Protein AF-A0A1H5D0Q8-F1 (afdb_monomer)

pLDDT: mean 88.97, std 10.56, range [41.28, 98.12]

Secondary structure (DSSP, 8-state):
-PPPEEE-S------SSS-SEES------GGG----SPPS-HHHHHHHHHHHHHHHHHHTSSEEESEEEETTEEEEEPHHHHHHHHHTTSBPPP-B-TTSSB-EEEB-GGGGTTTHHHHHHHHHHHHHHHHHHHHH-TTEEE----SS-SEEEEEETTPPTTEEEEEETTTTEEEEEEETHHHHHHHHH-----TTEEEEE-SSEEEEEEE-----TTS-SGGGHHHHHHHHHHHHHHHHHHHHHHHHHHHT--

Mean predicted aligned error: 12.42 Å

Organism: NCBI:txid1437360

Nearest PDB structures (foldseek):
  5mg3-assembly1_F  TM=4.545E-01  e=3.172E+00  Escherichia coli
  4pds-assembly1_A-2  TM=3.210E-01  e=1.741E+00  Saccharomyces cerevisiae
  1qj3-assembly1_B  TM=2.576E-01  e=9.916E+00  Escherichia coli BL21(DE3)
  5cd6-assembly1_A  TM=2.032E-01  e=8.283E+00  Parabacteroides distasonis ATCC 8503

Sequence (254 aa):
MPDWMAVPLDYEEYGRGSETFVASDATFDAGSIKKNTSPANPERQEHFLRQLRNIAWHLGTDEIPVFLSFNGKQLRMDKGCLGHAVAAGAIEAPKDGPRGHVVTVTLLQQLDHRSNEEDSSLRKFKADYRTYVLANYNRFDVTRQSGGDKACYFKATDFPTYMRLVHSFARSTVALVCEGRWKDVALAALVDLPDSVRIERHDKTVHLVTRTLPVDIASPVETQRDAIDAAMQAAVSLLPYAEQVRTASNQQSP

Structure (mmCIF, N/CA/C/O backbone):
data_AF-A0A1H5D0Q8-F1
#
_entry.id   AF-A0A1H5D0Q8-F1
#
loop_
_atom_site.group_PDB
_atom_site.id
_atom_site.type_symbol
_atom_site.label_atom_id
_atom_site.label_alt_id
_atom_site.label_comp_id
_atom_site.label_asym_id
_atom_site.label_entity_id
_atom_site.label_seq_id
_atom_site.pdbx_PDB_ins_code
_atom_site.Cartn_x
_atom_site.Cartn_y
_atom_site.Cartn_z
_atom_site.occupancy
_atom_site.B_iso_or_equiv
_atom_site.auth_seq_id
_atom_site.auth_comp_id
_atom_site.auth_asym_id
_atom_site.auth_atom_id
_atom_site.pdbx_PDB_model_num
ATOM 1 N N . MET A 1 1 ? 18.591 -25.872 -11.785 1.00 76.69 1 MET A N 1
ATOM 2 C CA . MET A 1 1 ? 17.475 -25.154 -11.137 1.00 76.69 1 MET A CA 1
ATOM 3 C C . MET A 1 1 ? 17.855 -23.688 -10.994 1.00 76.69 1 MET A C 1
ATOM 5 O O . MET A 1 1 ? 19.050 -23.429 -10.836 1.00 76.69 1 MET A O 1
ATOM 9 N N . PRO A 1 2 ? 16.895 -22.758 -11.125 1.00 87.00 2 PRO A N 1
ATOM 10 C CA . PRO A 1 2 ? 17.132 -21.347 -10.843 1.00 87.00 2 PRO A CA 1
ATOM 11 C C . PRO A 1 2 ? 17.346 -21.124 -9.341 1.00 87.00 2 PRO A C 1
ATOM 13 O O . PRO A 1 2 ? 16.801 -21.862 -8.517 1.00 87.00 2 PRO A O 1
ATOM 16 N N . ASP A 1 3 ? 18.134 -20.108 -9.002 1.00 89.88 3 ASP A N 1
ATOM 17 C CA . ASP A 1 3 ? 18.343 -19.693 -7.617 1.00 89.88 3 ASP A CA 1
ATOM 18 C C . ASP A 1 3 ? 17.242 -18.676 -7.252 1.00 89.88 3 ASP A C 1
ATOM 20 O O . ASP A 1 3 ? 17.118 -17.629 -7.886 1.00 89.88 3 ASP A O 1
ATOM 24 N N . TRP A 1 4 ? 16.398 -19.014 -6.273 1.00 93.00 4 TRP A N 1
ATOM 25 C CA . TRP A 1 4 ? 15.234 -18.211 -5.883 1.00 93.00 4 TRP A CA 1
ATOM 26 C C . TRP A 1 4 ? 15.602 -17.161 -4.834 1.00 93.00 4 TRP A C 1
ATOM 28 O O . TRP A 1 4 ? 16.076 -17.511 -3.752 1.00 93.00 4 TRP A O 1
ATOM 38 N N . MET A 1 5 ? 15.317 -15.887 -5.107 1.00 92.75 5 MET A N 1
ATOM 39 C CA . MET A 1 5 ? 15.518 -14.815 -4.130 1.00 92.75 5 MET A CA 1
ATOM 40 C C . MET A 1 5 ? 14.257 -14.591 -3.297 1.00 92.75 5 MET A C 1
ATOM 42 O O . MET A 1 5 ? 13.193 -14.292 -3.836 1.00 92.75 5 MET A O 1
ATOM 46 N N . ALA A 1 6 ? 14.371 -14.711 -1.976 1.00 90.19 6 ALA A N 1
ATOM 47 C CA . ALA A 1 6 ? 13.284 -14.356 -1.074 1.00 90.19 6 ALA A CA 1
ATOM 48 C 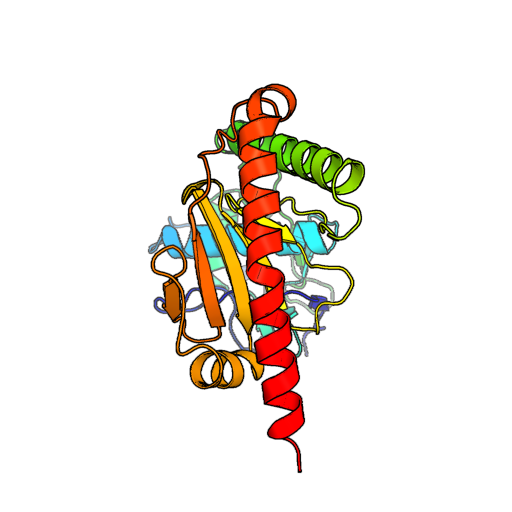C . ALA A 1 6 ? 13.044 -12.844 -1.095 1.00 90.19 6 ALA A C 1
ATOM 50 O O . ALA A 1 6 ? 13.971 -12.059 -0.900 1.00 90.19 6 ALA A O 1
ATOM 51 N N . VAL A 1 7 ? 11.787 -12.455 -1.290 1.00 82.31 7 VAL A N 1
ATOM 52 C CA . VAL A 1 7 ? 11.333 -11.073 -1.163 1.00 82.31 7 VAL A CA 1
ATOM 53 C C . VAL A 1 7 ? 10.211 -11.070 -0.130 1.00 82.31 7 VAL A C 1
ATOM 55 O O . VAL A 1 7 ? 9.185 -11.713 -0.367 1.00 82.31 7 VAL A O 1
ATOM 58 N N . PRO A 1 8 ? 10.364 -10.388 1.019 1.00 76.94 8 PRO A N 1
ATOM 59 C CA . PRO A 1 8 ? 9.333 -10.325 2.051 1.00 76.94 8 PRO A CA 1
ATOM 60 C C . PRO A 1 8 ? 8.263 -9.286 1.672 1.00 76.94 8 PRO A C 1
ATOM 62 O O . PRO A 1 8 ? 7.973 -8.343 2.407 1.00 76.94 8 PRO A O 1
ATOM 65 N N . LEU A 1 9 ? 7.695 -9.467 0.481 1.00 75.31 9 LEU A N 1
ATOM 66 C CA . LEU A 1 9 ? 6.537 -8.762 -0.044 1.00 75.31 9 LEU A CA 1
ATOM 67 C C . LEU A 1 9 ? 5.453 -9.794 -0.355 1.00 75.31 9 LEU A C 1
ATOM 69 O O . LEU A 1 9 ? 5.747 -10.901 -0.815 1.00 75.31 9 LEU A O 1
ATOM 73 N N . ASP A 1 10 ? 4.196 -9.411 -0.154 1.00 79.19 10 ASP A N 1
ATOM 74 C CA . ASP A 1 10 ? 3.086 -10.135 -0.759 1.00 79.19 10 ASP A CA 1
ATOM 75 C C . ASP A 1 10 ? 3.066 -9.833 -2.258 1.00 79.19 10 ASP A C 1
ATOM 77 O O . ASP A 1 10 ? 3.118 -8.673 -2.668 1.00 79.19 10 ASP A O 1
ATOM 81 N N . TYR A 1 11 ? 2.994 -10.877 -3.085 1.00 81.06 11 TYR A N 1
ATOM 82 C CA . TYR A 1 11 ? 2.766 -10.680 -4.511 1.00 81.06 11 TYR A CA 1
ATOM 83 C C . TYR A 1 11 ? 1.317 -10.246 -4.739 1.00 81.06 11 TYR A C 1
ATOM 85 O O . TYR A 1 11 ? 0.378 -10.990 -4.441 1.00 81.06 11 TYR A O 1
ATOM 93 N N . GLU A 1 12 ? 1.143 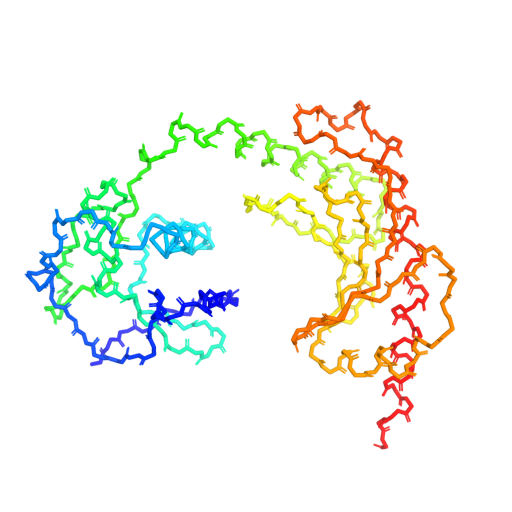-9.049 -5.291 1.00 81.19 12 GLU A N 1
ATOM 94 C CA . GLU A 1 12 ? -0.147 -8.596 -5.797 1.00 81.19 12 GLU A CA 1
ATOM 95 C C . GLU A 1 12 ? -0.378 -9.198 -7.183 1.00 81.19 12 GLU A C 1
ATOM 97 O O . GLU A 1 12 ? 0.238 -8.778 -8.161 1.00 81.19 12 GLU A O 1
ATOM 102 N N . GLU A 1 13 ? -1.272 -10.180 -7.265 1.00 85.12 13 GLU A N 1
ATOM 103 C CA . GLU A 1 13 ? -1.681 -10.778 -8.538 1.00 85.12 13 GLU A CA 1
ATOM 104 C C . GLU A 1 13 ? -2.374 -9.733 -9.430 1.00 85.12 13 GLU A C 1
ATOM 106 O O . GLU A 1 13 ? -3.106 -8.859 -8.954 1.00 85.12 13 GLU A O 1
ATOM 111 N N . TYR A 1 14 ? -2.166 -9.828 -10.743 1.00 85.75 14 TYR A N 1
ATOM 112 C CA . TYR A 1 14 ? -2.856 -8.990 -11.721 1.00 85.75 14 TYR A CA 1
ATOM 113 C C . TYR A 1 14 ? -4.356 -9.315 -11.766 1.00 85.75 14 TYR A C 1
ATOM 115 O O . TYR A 1 14 ? -5.185 -8.415 -11.914 1.00 85.75 14 TYR A O 1
ATOM 123 N N . GLY A 1 15 ? -4.722 -10.596 -11.647 1.00 79.12 15 GLY A N 1
ATOM 124 C CA . GLY A 1 15 ? -6.102 -11.051 -11.451 1.00 79.12 15 GLY A CA 1
ATOM 125 C C . GLY A 1 15 ? -7.024 -10.915 -12.670 1.00 79.12 15 GLY A C 1
ATOM 126 O O . GLY A 1 15 ? -8.208 -11.234 -12.582 1.00 79.12 15 GLY A O 1
ATOM 127 N N . ARG A 1 16 ? -6.517 -10.447 -13.821 1.00 76.69 16 ARG A N 1
ATOM 128 C CA . ARG A 1 16 ? -7.284 -10.252 -15.067 1.00 76.69 16 ARG A CA 1
ATOM 129 C C . ARG A 1 16 ? -6.603 -10.923 -16.263 1.00 76.69 16 ARG A C 1
ATOM 131 O O . ARG A 1 16 ? -6.125 -10.266 -17.182 1.00 76.69 16 ARG A O 1
ATOM 138 N N . GLY A 1 17 ? -6.564 -12.254 -16.266 1.00 80.62 17 GLY A N 1
ATOM 139 C CA . GLY A 1 17 ? -5.969 -13.053 -17.343 1.00 80.62 17 GLY A CA 1
ATOM 140 C C . GLY A 1 17 ? -4.599 -13.614 -16.967 1.00 80.62 17 GLY A C 1
ATOM 141 O O . GLY A 1 17 ? -4.421 -14.111 -15.863 1.00 80.62 17 GLY A O 1
ATOM 142 N N . SER A 1 18 ? -3.633 -13.591 -17.892 1.00 84.50 18 SER A N 1
ATOM 143 C CA . SER A 1 18 ? -2.291 -14.128 -17.627 1.00 84.50 18 SER A CA 1
ATOM 144 C C . SER A 1 18 ? -1.521 -13.250 -16.637 1.00 84.50 18 SER A C 1
ATOM 146 O O . SER A 1 18 ? -1.363 -12.052 -16.881 1.00 84.50 18 SER A O 1
ATOM 148 N N . GLU A 1 19 ? -0.971 -13.853 -15.589 1.00 91.19 19 GLU A N 1
ATOM 149 C CA . GLU A 1 19 ? -0.186 -13.160 -14.562 1.00 91.19 19 GLU A CA 1
ATOM 150 C C . GLU A 1 19 ? 1.137 -12.588 -15.084 1.00 91.19 19 GLU A C 1
ATOM 152 O O . GLU A 1 19 ? 1.662 -13.018 -16.115 1.00 91.19 19 GLU A O 1
ATOM 157 N N . THR A 1 20 ? 1.666 -11.581 -14.387 1.00 92.06 20 THR A N 1
ATOM 158 C CA . THR A 1 20 ? 2.938 -10.915 -14.731 1.00 92.06 20 THR A CA 1
ATOM 159 C C . THR A 1 20 ? 4.148 -11.609 -14.106 1.00 92.06 20 THR A C 1
ATOM 161 O O . THR A 1 20 ? 5.252 -11.535 -14.650 1.00 92.06 20 THR A O 1
ATOM 164 N N . PHE A 1 21 ? 3.917 -12.354 -13.023 1.00 93.44 21 PHE A N 1
ATOM 165 C CA . PHE A 1 21 ? 4.836 -13.324 -12.445 1.00 93.44 21 PHE A CA 1
ATOM 166 C C . PHE A 1 21 ? 4.138 -14.684 -12.390 1.00 93.44 21 PHE A C 1
ATOM 168 O O . PHE A 1 21 ? 3.021 -14.815 -11.898 1.00 93.44 21 PHE A O 1
ATOM 175 N N . VAL A 1 22 ? 4.786 -15.709 -12.931 1.00 94.75 22 VAL A N 1
ATOM 176 C CA . VAL A 1 22 ? 4.189 -17.024 -13.169 1.00 94.75 22 VAL A CA 1
ATOM 177 C C . VAL A 1 22 ? 4.843 -18.084 -12.289 1.00 94.75 22 VAL A C 1
ATOM 179 O O . VAL A 1 22 ? 6.063 -18.094 -12.114 1.00 94.75 22 VAL A O 1
ATOM 182 N N . ALA A 1 23 ? 4.038 -18.998 -11.748 1.00 93.25 23 ALA A N 1
ATOM 183 C CA . ALA A 1 23 ? 4.526 -20.148 -10.990 1.00 93.25 23 ALA A CA 1
ATOM 184 C C . ALA A 1 23 ? 5.179 -21.156 -11.949 1.00 93.25 23 ALA A C 1
ATOM 186 O O . ALA A 1 23 ? 4.499 -21.951 -12.593 1.00 93.25 23 ALA A O 1
ATOM 187 N N . SER A 1 24 ? 6.497 -21.053 -12.115 1.00 92.75 24 SER A N 1
ATOM 188 C CA . SER A 1 24 ? 7.273 -21.833 -13.080 1.00 92.75 24 SER A CA 1
ATOM 189 C C . SER A 1 24 ? 8.742 -21.854 -12.674 1.00 92.75 24 SER A C 1
ATOM 191 O O . SER A 1 24 ? 9.331 -20.800 -12.446 1.00 92.75 24 SER A O 1
ATOM 193 N N . ASP A 1 25 ? 9.356 -23.033 -12.697 1.00 92.62 25 ASP A N 1
ATOM 194 C CA . ASP A 1 25 ? 10.798 -23.250 -12.503 1.00 92.62 25 ASP A CA 1
ATOM 195 C C . ASP A 1 25 ? 11.599 -23.237 -13.818 1.00 92.62 25 ASP A C 1
ATOM 197 O O . ASP A 1 25 ? 12.829 -23.159 -13.801 1.00 92.62 25 ASP A O 1
ATOM 201 N N . ALA A 1 26 ? 10.903 -23.287 -14.959 1.00 94.25 26 ALA A N 1
ATOM 202 C CA . ALA A 1 26 ? 11.510 -23.202 -16.280 1.00 94.25 26 ALA A CA 1
ATOM 203 C C . ALA A 1 26 ? 12.348 -21.924 -16.450 1.00 94.25 26 ALA A C 1
ATOM 205 O O . ALA A 1 26 ? 11.868 -20.804 -16.238 1.00 94.25 26 ALA A O 1
ATOM 206 N N . THR A 1 27 ? 13.591 -22.103 -16.891 1.00 95.12 27 THR A N 1
ATOM 207 C CA . THR A 1 27 ? 14.512 -21.017 -17.229 1.00 95.12 27 THR A CA 1
ATOM 208 C C . THR A 1 27 ? 14.338 -20.570 -18.680 1.00 95.12 27 THR A C 1
ATOM 210 O O . THR A 1 27 ? 13.690 -21.237 -19.489 1.00 95.12 27 THR A O 1
ATOM 213 N N . PHE A 1 28 ? 14.897 -19.411 -19.020 1.00 95.12 28 PHE A N 1
ATOM 214 C CA . PHE A 1 28 ? 14.937 -18.910 -20.391 1.00 95.12 28 PHE A CA 1
ATOM 215 C C . PHE A 1 28 ? 16.222 -18.115 -20.623 1.00 95.12 28 PHE A C 1
ATOM 217 O O . PHE A 1 28 ? 16.684 -17.402 -19.730 1.00 95.12 28 PHE A O 1
ATOM 224 N N . ASP A 1 29 ? 16.788 -18.243 -21.819 1.00 95.38 29 ASP A N 1
ATOM 225 C CA . ASP A 1 29 ? 17.922 -17.436 -22.264 1.00 95.38 29 ASP A CA 1
ATOM 226 C C . ASP A 1 29 ? 17.466 -16.060 -22.776 1.00 95.38 29 ASP A C 1
ATOM 228 O O . ASP A 1 29 ? 16.298 -15.862 -23.150 1.00 95.38 29 ASP A O 1
ATOM 232 N N . ALA A 1 30 ? 18.397 -15.111 -22.799 1.00 93.62 30 ALA A N 1
ATOM 233 C CA . ALA A 1 30 ? 18.189 -13.742 -23.249 1.00 93.62 30 ALA A CA 1
ATOM 234 C C . ALA A 1 30 ? 17.733 -13.676 -24.716 1.00 93.62 30 ALA A C 1
ATOM 236 O O . ALA A 1 30 ? 16.793 -12.948 -25.043 1.00 93.62 30 ALA A O 1
ATOM 237 N N . GLY A 1 31 ? 18.332 -14.487 -25.597 1.00 91.94 31 GLY A N 1
ATOM 238 C CA . GLY A 1 31 ? 17.998 -14.540 -27.028 1.00 91.94 31 GLY A CA 1
ATOM 239 C C . GLY A 1 31 ? 16.571 -15.022 -27.311 1.00 91.94 31 GLY A C 1
ATOM 240 O O . GLY A 1 31 ? 15.988 -14.758 -28.369 1.00 91.94 31 GLY A O 1
ATOM 241 N N . SER A 1 32 ? 15.962 -15.704 -26.346 1.00 92.44 32 SER A N 1
ATOM 242 C CA . SER A 1 32 ? 14.595 -16.177 -26.433 1.00 92.44 32 SER A CA 1
ATOM 243 C C . SER A 1 32 ? 13.571 -15.046 -26.233 1.00 92.44 32 SER A C 1
ATOM 245 O O . SER A 1 32 ? 12.415 -15.207 -26.646 1.00 92.44 32 SER A O 1
ATOM 247 N N . ILE A 1 33 ? 13.952 -13.908 -25.638 1.00 90.12 33 ILE A N 1
ATOM 248 C CA . ILE A 1 33 ? 13.094 -12.737 -25.392 1.00 90.12 33 ILE A CA 1
ATOM 249 C C . ILE A 1 33 ? 12.929 -11.942 -26.699 1.00 90.12 33 ILE A C 1
ATOM 251 O O . ILE A 1 33 ? 13.640 -10.988 -26.972 1.00 90.12 33 ILE A O 1
ATOM 255 N N . LYS A 1 34 ? 11.980 -12.363 -27.543 1.00 78.31 34 LYS A N 1
ATOM 256 C CA . LYS A 1 34 ? 11.818 -11.845 -28.919 1.00 78.31 34 LYS A CA 1
ATOM 257 C C . LYS A 1 34 ? 10.741 -10.766 -29.096 1.00 78.31 34 LYS A C 1
ATOM 259 O O . LYS A 1 34 ? 10.392 -10.435 -30.228 1.00 78.31 34 LYS A O 1
ATOM 264 N N . LYS A 1 35 ? 10.126 -10.274 -28.016 1.00 74.38 35 LYS A N 1
ATOM 265 C CA . LYS A 1 35 ? 9.016 -9.317 -28.146 1.00 74.38 35 LYS A CA 1
ATOM 266 C C . LYS A 1 35 ? 9.541 -7.895 -28.311 1.00 74.38 35 LYS A C 1
ATOM 268 O O . LYS A 1 35 ? 9.952 -7.284 -27.336 1.00 74.38 35 LYS A O 1
ATOM 273 N N . ASN A 1 36 ? 9.410 -7.372 -29.529 1.00 66.31 36 ASN A N 1
ATOM 274 C CA . ASN A 1 36 ? 9.790 -6.000 -29.893 1.00 66.31 36 ASN A CA 1
ATOM 275 C C . ASN A 1 36 ? 8.567 -5.132 -30.248 1.00 66.31 36 ASN A C 1
ATOM 277 O O . ASN A 1 36 ? 8.703 -4.065 -30.836 1.00 66.31 36 ASN A O 1
ATOM 281 N N . THR A 1 37 ? 7.357 -5.615 -29.958 1.00 71.19 37 THR A N 1
ATOM 282 C CA . THR A 1 37 ? 6.099 -4.929 -30.273 1.00 71.19 37 THR A CA 1
ATOM 283 C 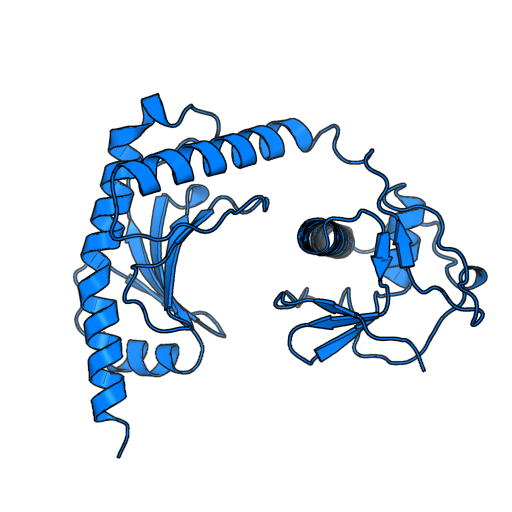C . THR A 1 37 ? 5.526 -4.255 -29.033 1.00 71.19 37 THR A C 1
ATOM 285 O O . THR A 1 37 ? 5.795 -4.677 -27.903 1.00 71.19 37 THR A O 1
ATOM 288 N N . SER A 1 38 ? 4.668 -3.254 -29.236 1.00 70.00 38 SER A N 1
ATOM 289 C CA . SER A 1 38 ? 3.873 -2.664 -28.157 1.00 70.00 38 SER A CA 1
ATOM 290 C C . SER A 1 38 ? 3.093 -3.745 -27.387 1.00 70.00 38 SER A C 1
ATOM 292 O O . SER A 1 38 ? 2.690 -4.757 -27.980 1.00 70.00 38 SER A O 1
ATOM 294 N N . PRO A 1 39 ? 2.898 -3.578 -26.067 1.00 78.56 39 PRO A N 1
ATOM 295 C CA . PRO A 1 39 ? 2.142 -4.528 -25.264 1.00 78.56 39 PRO A CA 1
ATOM 296 C C . PRO A 1 39 ? 0.695 -4.605 -25.750 1.00 78.56 39 PRO A C 1
ATOM 298 O O . PRO A 1 39 ? 0.010 -3.592 -25.846 1.00 78.56 39 PRO A O 1
ATOM 301 N N . ALA A 1 40 ? 0.216 -5.822 -26.015 1.00 76.44 40 ALA A N 1
ATOM 302 C CA . ALA A 1 40 ? -1.181 -6.057 -26.393 1.00 76.44 40 ALA A CA 1
ATOM 303 C C . ALA A 1 40 ? -2.166 -5.685 -25.267 1.00 76.44 40 ALA A C 1
ATOM 305 O O . ALA A 1 40 ? -3.328 -5.400 -25.530 1.00 76.44 40 ALA A O 1
ATOM 306 N N . ASN A 1 41 ? -1.692 -5.680 -24.017 1.00 84.88 41 ASN A N 1
ATOM 307 C CA . ASN A 1 41 ? -2.433 -5.231 -22.844 1.00 84.88 41 ASN A CA 1
ATOM 308 C C . ASN A 1 41 ? -1.565 -4.223 -22.057 1.00 84.88 41 ASN A C 1
ATOM 310 O O . ASN A 1 41 ? -0.674 -4.648 -21.311 1.00 84.88 41 ASN A O 1
ATOM 314 N N . PRO A 1 42 ? -1.786 -2.906 -22.243 1.00 84.44 42 PRO A N 1
ATOM 315 C CA . PRO A 1 42 ? -1.040 -1.856 -21.552 1.00 84.44 42 PRO A CA 1
ATOM 316 C C . PRO A 1 42 ? -1.176 -1.906 -20.026 1.00 84.44 42 PRO A C 1
ATOM 318 O O . PRO A 1 42 ? -0.169 -1.773 -19.339 1.00 84.44 42 PRO A O 1
ATOM 321 N N . GLU A 1 43 ? -2.370 -2.187 -19.493 1.00 84.75 43 GLU A N 1
ATOM 322 C CA . GLU A 1 43 ? -2.608 -2.258 -18.039 1.00 84.75 43 GLU A CA 1
ATOM 323 C C . GLU A 1 43 ? -1.787 -3.372 -17.383 1.00 84.75 43 GLU A C 1
ATOM 325 O O . GLU A 1 43 ? -1.188 -3.189 -16.323 1.00 84.75 43 GLU A O 1
ATOM 330 N N . ARG A 1 44 ? -1.715 -4.541 -18.034 1.00 89.44 44 ARG A N 1
ATOM 331 C CA . ARG A 1 44 ? -0.885 -5.658 -17.567 1.00 89.44 44 ARG A CA 1
ATOM 332 C C . ARG A 1 44 ? 0.592 -5.276 -17.545 1.00 89.44 44 ARG A C 1
ATOM 334 O O . ARG A 1 44 ? 1.312 -5.642 -16.617 1.00 89.44 44 ARG A O 1
ATOM 341 N N . GLN A 1 45 ? 1.051 -4.558 -18.568 1.00 91.25 45 GLN A N 1
ATOM 342 C CA . GLN A 1 45 ? 2.438 -4.114 -18.641 1.00 91.25 45 GLN A CA 1
ATOM 343 C C . GLN A 1 45 ? 2.754 -3.069 -17.569 1.00 91.25 45 GLN A C 1
ATOM 345 O O . GLN A 1 45 ? 3.796 -3.153 -16.925 1.00 91.25 45 GLN A O 1
ATOM 350 N N . GLU A 1 46 ? 1.852 -2.122 -17.336 1.00 87.00 46 GLU A N 1
ATOM 351 C CA . GLU A 1 46 ? 1.986 -1.128 -16.274 1.00 87.00 46 GLU A CA 1
ATOM 352 C C . GLU A 1 46 ? 2.035 -1.785 -14.891 1.00 87.00 46 GLU A C 1
ATOM 354 O O . GLU A 1 46 ? 2.915 -1.476 -14.086 1.00 87.00 46 GLU A O 1
ATOM 359 N N . HIS A 1 47 ? 1.154 -2.757 -14.636 1.00 86.44 47 HIS A N 1
ATOM 360 C CA . HIS A 1 47 ? 1.180 -3.541 -13.406 1.00 86.44 47 HIS A CA 1
ATOM 361 C C . HIS A 1 47 ? 2.522 -4.273 -13.229 1.00 86.44 47 HIS A C 1
ATOM 363 O O . HIS A 1 47 ? 3.105 -4.216 -12.148 1.00 86.44 47 HIS A O 1
ATOM 369 N N . PHE A 1 48 ? 3.061 -4.900 -14.283 1.00 93.69 48 PHE A N 1
ATOM 370 C CA . PHE A 1 48 ? 4.386 -5.530 -14.234 1.00 93.69 48 PHE A CA 1
ATOM 371 C C . PHE A 1 48 ? 5.494 -4.536 -13.862 1.00 93.69 48 PHE A C 1
ATOM 373 O O . PHE A 1 48 ? 6.279 -4.804 -12.953 1.00 93.69 48 PHE A O 1
ATOM 380 N N . LEU A 1 49 ? 5.541 -3.371 -14.515 1.00 92.00 49 LEU A N 1
ATOM 381 C CA . LEU A 1 49 ? 6.547 -2.343 -14.227 1.00 92.00 49 LEU A CA 1
ATOM 382 C C . LEU A 1 49 ? 6.423 -1.801 -12.797 1.00 92.00 49 LEU A C 1
ATOM 384 O O . LEU A 1 49 ? 7.436 -1.575 -12.137 1.00 92.00 49 LEU A O 1
ATOM 388 N N . ARG A 1 50 ? 5.197 -1.640 -12.286 1.00 89.00 50 ARG A N 1
ATOM 389 C CA . ARG A 1 50 ? 4.958 -1.268 -10.886 1.00 89.00 50 ARG A CA 1
ATOM 390 C C . ARG A 1 50 ? 5.521 -2.312 -9.921 1.00 89.00 50 ARG A C 1
ATOM 392 O O . ARG A 1 50 ? 6.206 -1.940 -8.973 1.00 89.00 50 ARG A O 1
ATOM 399 N N . GLN A 1 51 ? 5.291 -3.599 -10.184 1.00 91.25 51 GLN A N 1
ATOM 400 C CA . GLN A 1 51 ? 5.854 -4.677 -9.367 1.00 91.25 51 GLN A CA 1
ATOM 401 C C . GLN A 1 51 ? 7.388 -4.665 -9.393 1.00 91.25 51 GLN A C 1
ATOM 403 O O . GLN A 1 51 ? 8.000 -4.730 -8.330 1.00 91.25 51 GLN A O 1
ATOM 408 N N . LEU A 1 52 ? 8.021 -4.492 -10.563 1.00 92.94 52 LEU A N 1
ATOM 409 C CA . LEU A 1 52 ? 9.484 -4.369 -10.652 1.00 92.94 52 LEU A CA 1
ATOM 410 C C . LEU A 1 52 ? 10.020 -3.229 -9.781 1.00 92.94 52 LEU A C 1
ATOM 412 O O . LEU A 1 52 ? 10.943 -3.439 -9.000 1.00 92.94 52 LEU A O 1
ATOM 416 N N . ARG A 1 53 ? 9.411 -2.041 -9.855 1.00 88.38 53 ARG A N 1
ATOM 417 C CA . ARG A 1 53 ? 9.811 -0.889 -9.029 1.00 88.38 53 ARG A CA 1
ATOM 418 C C . ARG A 1 53 ? 9.652 -1.163 -7.535 1.00 88.38 53 ARG A C 1
ATOM 420 O O . ARG A 1 53 ? 10.530 -0.804 -6.756 1.00 88.38 53 ARG A O 1
ATOM 427 N N . ASN A 1 54 ? 8.561 -1.816 -7.134 1.00 82.50 54 ASN A N 1
ATOM 428 C CA . ASN A 1 54 ? 8.333 -2.189 -5.738 1.00 82.50 54 ASN A CA 1
ATOM 429 C C . ASN A 1 54 ? 9.412 -3.155 -5.230 1.00 82.50 54 ASN A C 1
ATOM 431 O O . ASN A 1 54 ? 9.923 -2.977 -4.123 1.00 82.50 54 ASN A O 1
ATOM 435 N N . ILE A 1 55 ? 9.787 -4.145 -6.045 1.00 87.12 55 ILE A N 1
ATOM 436 C CA . ILE A 1 55 ? 10.836 -5.113 -5.707 1.00 87.12 55 ILE A CA 1
ATOM 437 C C . ILE A 1 55 ? 12.201 -4.423 -5.637 1.00 87.12 55 ILE A C 1
ATOM 439 O O . ILE A 1 55 ? 12.890 -4.574 -4.633 1.00 87.12 55 ILE A O 1
ATOM 443 N N . ALA A 1 56 ? 12.574 -3.633 -6.649 1.00 87.44 56 ALA A N 1
ATOM 444 C CA . ALA A 1 56 ? 13.828 -2.875 -6.668 1.00 87.44 56 ALA A CA 1
ATOM 445 C C . ALA A 1 56 ? 13.975 -1.981 -5.433 1.00 87.44 56 ALA A C 1
ATOM 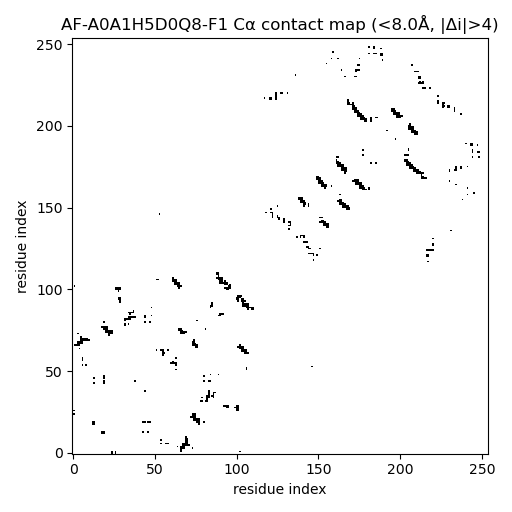447 O O . ALA A 1 56 ? 14.996 -2.008 -4.746 1.00 87.44 56 ALA A O 1
ATOM 448 N N . TRP A 1 57 ? 12.913 -1.246 -5.092 1.00 78.44 57 TRP A N 1
ATOM 449 C CA . TRP A 1 57 ? 12.883 -0.420 -3.890 1.00 78.44 57 TRP A CA 1
ATOM 450 C C . TRP A 1 57 ? 13.102 -1.245 -2.621 1.00 78.44 57 TRP A C 1
ATOM 452 O O . TRP A 1 57 ? 13.886 -0.853 -1.759 1.00 78.44 57 TRP A O 1
ATOM 462 N N . HIS A 1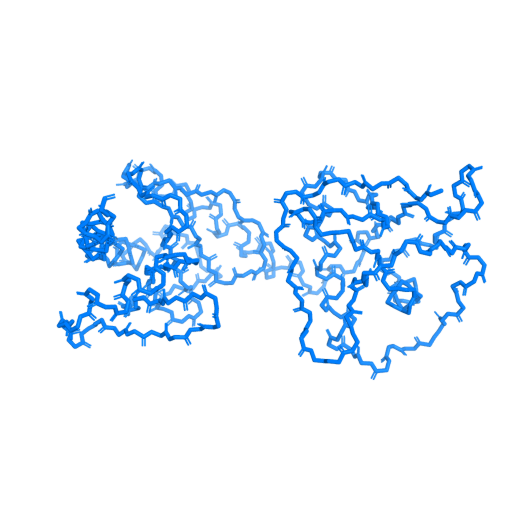 58 ? 12.424 -2.387 -2.512 1.00 77.62 58 HIS A N 1
ATOM 463 C CA . HIS A 1 58 ? 12.522 -3.248 -1.343 1.00 77.62 58 HIS A CA 1
ATOM 464 C C . HIS A 1 58 ? 13.920 -3.863 -1.186 1.00 77.62 58 HIS A C 1
ATOM 466 O O . HIS A 1 58 ? 14.433 -3.955 -0.073 1.00 77.62 58 HIS A O 1
ATOM 472 N N . LEU A 1 59 ? 14.543 -4.261 -2.295 1.00 82.56 59 LEU A N 1
ATOM 473 C CA . LEU A 1 59 ? 15.895 -4.820 -2.307 1.00 82.56 59 LEU A CA 1
ATOM 474 C C . LEU A 1 59 ? 16.989 -3.740 -2.234 1.00 82.56 59 LEU A C 1
ATOM 476 O O . LEU A 1 59 ? 18.149 -4.069 -1.996 1.00 82.56 59 LEU A O 1
ATOM 480 N N . GLY A 1 60 ? 16.641 -2.464 -2.424 1.00 78.94 60 GLY A N 1
ATOM 481 C CA . GLY A 1 60 ? 17.595 -1.354 -2.456 1.00 78.94 60 GLY A CA 1
ATOM 482 C C . GLY A 1 60 ? 18.528 -1.384 -3.670 1.00 78.94 60 GLY A C 1
ATOM 483 O O . GLY A 1 60 ? 19.652 -0.897 -3.579 1.00 78.94 60 GLY A O 1
ATOM 484 N N . THR A 1 61 ? 18.089 -1.977 -4.784 1.00 86.56 61 THR A N 1
ATOM 485 C CA . THR A 1 61 ? 18.884 -2.149 -6.008 1.00 86.56 61 THR A CA 1
ATOM 486 C C . THR A 1 61 ? 18.005 -2.061 -7.253 1.00 86.56 61 THR A C 1
ATOM 488 O O . THR A 1 61 ? 16.866 -2.520 -7.243 1.00 86.56 61 THR A O 1
ATOM 491 N N . ASP A 1 62 ? 18.549 -1.510 -8.339 1.00 90.81 62 ASP A N 1
ATOM 492 C CA . ASP A 1 62 ? 17.902 -1.503 -9.657 1.00 90.81 62 ASP A CA 1
ATOM 493 C C . ASP A 1 62 ? 18.074 -2.848 -10.395 1.00 90.81 62 ASP A C 1
ATOM 495 O O . ASP A 1 62 ? 17.403 -3.093 -11.398 1.00 90.81 62 ASP A O 1
ATOM 499 N N . GLU A 1 63 ? 18.940 -3.736 -9.893 1.00 94.06 63 GLU A N 1
ATOM 500 C CA . GLU A 1 63 ? 19.132 -5.099 -10.393 1.00 94.06 63 GLU A CA 1
ATOM 501 C C . GLU A 1 63 ? 18.191 -6.078 -9.671 1.00 94.06 63 GLU A C 1
ATOM 503 O O . GLU A 1 63 ? 18.385 -6.427 -8.506 1.00 94.06 63 GLU A O 1
ATOM 508 N N . ILE A 1 64 ? 17.156 -6.535 -10.373 1.00 94.88 64 ILE A N 1
ATOM 509 C CA . ILE A 1 64 ? 16.077 -7.352 -9.818 1.00 94.88 64 ILE A CA 1
ATOM 510 C C . ILE A 1 64 ? 16.247 -8.818 -10.240 1.00 94.88 64 ILE A C 1
ATOM 512 O O . ILE A 1 64 ? 16.319 -9.093 -11.441 1.00 94.88 64 ILE A O 1
ATOM 516 N N . PRO A 1 65 ? 16.218 -9.786 -9.307 1.00 96.44 65 PRO A N 1
ATOM 517 C CA . PRO A 1 65 ? 16.217 -11.207 -9.644 1.00 96.44 65 PRO A CA 1
ATOM 518 C C . PRO A 1 65 ? 14.959 -11.617 -10.417 1.00 96.44 65 PRO A C 1
ATOM 520 O O . PRO A 1 65 ? 13.843 -11.271 -10.042 1.00 96.44 65 PRO A O 1
ATOM 523 N N . VAL A 1 66 ? 15.121 -12.418 -11.468 1.00 96.88 66 VAL A N 1
ATOM 524 C CA . VAL A 1 66 ? 14.001 -12.924 -12.284 1.00 96.88 66 VAL A CA 1
ATOM 525 C C . VAL A 1 66 ? 13.156 -13.958 -11.536 1.00 96.88 66 VAL A C 1
ATOM 527 O O . VAL A 1 66 ? 11.951 -14.058 -11.779 1.00 96.88 66 VAL A O 1
ATOM 530 N N . PHE A 1 67 ? 13.783 -14.730 -10.647 1.00 96.88 67 PHE A N 1
ATOM 531 C CA . PHE A 1 67 ? 13.173 -15.818 -9.885 1.00 96.88 67 PHE A CA 1
ATOM 532 C C . PHE A 1 67 ? 13.017 -15.395 -8.427 1.00 96.88 67 PHE A C 1
ATOM 534 O O . PHE A 1 67 ? 13.999 -15.272 -7.693 1.00 96.88 67 PHE A O 1
ATOM 541 N N . LEU A 1 68 ? 11.775 -15.173 -8.004 1.00 95.44 68 LEU A N 1
ATOM 542 C CA . LEU A 1 68 ? 11.451 -14.596 -6.705 1.00 95.44 68 LEU A CA 1
ATOM 543 C C . LEU A 1 68 ? 10.603 -15.559 -5.875 1.00 95.44 68 LEU A C 1
ATOM 545 O O . LEU A 1 68 ? 9.752 -16.275 -6.396 1.00 95.44 68 LEU A O 1
ATOM 549 N N . SER A 1 69 ? 10.829 -15.567 -4.567 1.00 93.69 69 SER A N 1
ATOM 550 C CA . SER A 1 69 ? 9.996 -16.261 -3.590 1.00 93.69 69 SER A CA 1
ATOM 551 C C . SER A 1 69 ? 9.259 -15.222 -2.753 1.00 93.69 69 SER A C 1
ATOM 553 O O . SER A 1 69 ? 9.850 -14.598 -1.870 1.00 93.69 69 SER A O 1
ATOM 555 N N . PHE A 1 70 ? 7.975 -15.031 -3.048 1.00 88.44 70 PHE A N 1
ATOM 556 C CA . PHE A 1 70 ? 7.083 -14.131 -2.318 1.00 88.44 70 PHE A CA 1
ATOM 557 C C . PHE A 1 70 ? 6.379 -14.921 -1.222 1.00 88.44 70 PHE A C 1
ATOM 559 O O . PHE A 1 70 ? 5.499 -15.732 -1.516 1.00 88.44 70 PHE A O 1
ATOM 566 N N . ASN A 1 71 ? 6.792 -14.741 0.034 1.00 80.12 71 ASN A N 1
ATOM 567 C CA . ASN A 1 71 ? 6.211 -15.448 1.184 1.00 80.12 71 ASN A CA 1
ATOM 568 C C . ASN A 1 71 ? 6.077 -16.974 0.968 1.00 80.12 71 ASN A C 1
ATOM 570 O O . ASN A 1 71 ? 5.069 -17.591 1.305 1.00 80.12 71 ASN A O 1
ATOM 574 N N . GLY A 1 72 ? 7.104 -17.589 0.368 1.00 81.69 72 GLY A N 1
ATOM 575 C CA . GLY A 1 72 ? 7.159 -19.028 0.078 1.00 81.69 72 GLY A CA 1
ATOM 576 C C . GLY A 1 72 ? 6.582 -19.442 -1.281 1.00 81.69 72 GLY A C 1
ATOM 577 O O . GLY A 1 72 ? 6.786 -20.581 -1.699 1.00 81.69 72 GLY A O 1
ATOM 578 N N . LYS A 1 73 ? 5.914 -18.536 -2.009 1.00 87.75 73 LYS A N 1
ATOM 579 C CA . LYS A 1 73 ? 5.441 -18.781 -3.377 1.00 87.75 73 LYS A CA 1
ATOM 580 C C . LYS A 1 73 ? 6.542 -18.440 -4.381 1.00 87.75 73 LYS A C 1
ATOM 582 O O . LYS A 1 73 ? 6.907 -17.279 -4.546 1.00 87.75 73 LYS A O 1
ATOM 587 N N . GLN A 1 74 ? 7.046 -19.459 -5.070 1.00 94.50 74 GLN A N 1
ATOM 588 C CA . GLN A 1 74 ? 8.063 -19.320 -6.112 1.00 94.50 74 GLN A CA 1
ATOM 589 C C . GLN A 1 74 ? 7.431 -18.858 -7.431 1.00 94.50 74 GLN A C 1
ATOM 591 O O . GLN A 1 74 ? 6.632 -19.577 -8.034 1.00 94.50 74 GLN A O 1
ATOM 596 N N . LEU A 1 75 ? 7.778 -17.648 -7.870 1.00 95.69 75 LEU A N 1
ATOM 597 C CA . LEU A 1 75 ? 7.273 -17.014 -9.084 1.00 95.69 75 LEU A CA 1
ATOM 598 C C . LEU A 1 75 ? 8.412 -16.419 -9.914 1.00 95.69 75 LEU A C 1
ATOM 600 O O . LEU A 1 75 ? 9.242 -15.665 -9.403 1.00 95.69 75 LEU A O 1
ATOM 604 N N . ARG A 1 76 ? 8.437 -16.712 -11.214 1.00 95.88 76 ARG A N 1
ATOM 605 C CA . ARG A 1 76 ? 9.370 -16.070 -12.150 1.00 95.88 76 ARG A CA 1
ATOM 606 C C . ARG A 1 76 ? 8.679 -14.969 -12.937 1.00 95.88 76 ARG A C 1
ATOM 608 O O . ARG A 1 76 ? 7.487 -15.072 -13.221 1.00 95.88 76 ARG A O 1
ATOM 615 N N . MET A 1 77 ? 9.428 -13.970 -13.383 1.00 96.38 77 MET A N 1
ATOM 616 C CA . MET A 1 77 ? 8.896 -12.960 -14.302 1.00 96.38 77 MET A CA 1
ATOM 617 C C . MET A 1 77 ? 8.375 -13.594 -15.598 1.00 96.38 77 MET A C 1
ATOM 619 O O . MET A 1 77 ? 9.011 -14.485 -16.181 1.00 96.38 77 MET A O 1
ATOM 623 N N . ASP A 1 78 ? 7.226 -13.115 -16.076 1.00 95.31 78 ASP A N 1
ATOM 624 C CA . ASP A 1 78 ? 6.722 -13.497 -17.387 1.00 95.31 78 ASP A CA 1
ATOM 625 C C . ASP A 1 78 ? 7.653 -12.982 -18.492 1.00 95.31 78 ASP A C 1
ATOM 627 O O . ASP A 1 78 ? 7.979 -11.797 -18.595 1.00 95.31 78 ASP A O 1
ATOM 631 N N . LYS A 1 79 ? 8.024 -13.891 -19.390 1.00 93.81 79 LYS A N 1
ATOM 632 C CA . LYS A 1 79 ? 8.909 -13.599 -20.519 1.00 93.81 79 LYS A CA 1
ATOM 633 C C . LYS A 1 79 ? 8.292 -12.575 -21.476 1.00 93.81 79 LYS A C 1
ATOM 635 O O . LYS A 1 79 ? 9.005 -11.777 -22.084 1.00 93.81 79 LYS A O 1
ATOM 640 N N . GLY A 1 80 ? 6.966 -12.597 -21.624 1.00 92.25 80 GLY A N 1
ATOM 641 C CA . GLY A 1 80 ? 6.244 -11.628 -22.439 1.00 92.25 80 GLY A CA 1
ATOM 642 C C . GLY A 1 80 ? 6.336 -10.211 -21.874 1.00 92.25 80 GLY A C 1
ATOM 643 O O . GLY A 1 80 ? 6.632 -9.284 -22.624 1.00 92.25 80 GLY A O 1
ATOM 644 N N . CYS A 1 81 ? 6.112 -10.060 -20.569 1.00 93.62 81 CYS A N 1
ATOM 645 C CA . CYS A 1 81 ? 6.274 -8.801 -19.838 1.00 93.62 81 CYS A CA 1
ATOM 646 C C . CYS A 1 81 ? 7.699 -8.244 -19.921 1.00 93.62 81 CYS A C 1
ATOM 648 O O . CYS A 1 81 ? 7.871 -7.048 -20.164 1.00 93.62 81 CYS A O 1
ATOM 650 N N . LEU A 1 82 ? 8.708 -9.113 -19.790 1.00 94.38 82 LEU A N 1
ATOM 651 C CA . LEU A 1 82 ? 10.114 -8.737 -19.935 1.00 94.38 82 LEU A CA 1
ATOM 652 C C . LEU A 1 82 ? 10.413 -8.143 -21.310 1.00 94.38 82 LEU A C 1
ATOM 654 O O . LEU A 1 82 ? 10.959 -7.049 -21.394 1.00 94.38 82 LEU A O 1
ATOM 658 N N . GLY A 1 83 ? 10.001 -8.811 -22.390 1.00 92.88 83 GLY A N 1
ATOM 659 C CA . GLY A 1 83 ? 10.245 -8.289 -23.736 1.00 92.88 83 GLY A CA 1
ATOM 660 C C . GLY A 1 83 ? 9.578 -6.931 -23.980 1.00 92.88 83 GLY A C 1
ATOM 661 O O . GLY A 1 83 ? 10.209 -6.020 -24.506 1.00 92.88 83 GLY A O 1
ATOM 662 N N . HIS A 1 84 ? 8.343 -6.739 -23.505 1.00 91.94 84 HIS A N 1
ATOM 663 C CA . HIS A 1 84 ? 7.685 -5.431 -23.588 1.00 91.94 84 HIS A CA 1
ATOM 664 C C . HIS A 1 84 ? 8.374 -4.357 -22.731 1.00 91.94 84 HIS A C 1
ATOM 666 O O . HIS A 1 84 ? 8.397 -3.198 -23.135 1.00 91.94 84 HIS A O 1
ATOM 672 N N . ALA A 1 85 ? 8.952 -4.718 -21.582 1.00 91.88 85 ALA A N 1
ATOM 673 C CA . ALA A 1 85 ? 9.696 -3.783 -20.740 1.00 91.88 85 ALA A CA 1
ATOM 674 C C . ALA A 1 85 ? 11.005 -3.337 -21.411 1.00 91.88 85 ALA A C 1
ATOM 676 O O . ALA A 1 85 ? 11.314 -2.148 -21.386 1.00 91.88 85 ALA A O 1
ATOM 677 N N . VAL A 1 86 ? 11.720 -4.255 -22.073 1.00 91.94 86 VAL A N 1
ATOM 678 C CA . VAL A 1 86 ? 12.894 -3.922 -22.901 1.00 91.94 86 VAL A CA 1
ATOM 679 C C . VAL A 1 86 ? 12.491 -2.987 -24.039 1.00 91.94 86 VAL A C 1
ATOM 681 O O . VAL A 1 86 ? 13.088 -1.930 -24.211 1.00 91.94 86 VAL A O 1
ATOM 684 N N . ALA A 1 87 ? 11.443 -3.339 -24.791 1.00 88.31 87 ALA A N 1
ATOM 685 C CA . ALA A 1 87 ? 10.973 -2.539 -25.923 1.00 88.31 87 ALA A CA 1
ATOM 686 C C . ALA A 1 87 ? 10.509 -1.130 -25.511 1.00 88.31 87 ALA A C 1
ATOM 688 O O . ALA A 1 87 ? 10.650 -0.185 -26.282 1.00 88.31 87 ALA A O 1
ATOM 689 N N . ALA A 1 88 ? 9.974 -0.984 -24.296 1.00 86.06 88 ALA A N 1
ATOM 690 C CA . ALA A 1 88 ? 9.577 0.299 -23.726 1.00 86.06 88 ALA A CA 1
ATOM 691 C C . ALA A 1 88 ? 10.752 1.120 -23.158 1.00 86.06 88 ALA A C 1
ATOM 693 O O . ALA A 1 88 ? 10.529 2.238 -22.702 1.00 86.06 88 ALA A O 1
ATOM 694 N N . GLY A 1 89 ? 11.976 0.579 -23.138 1.00 88.31 89 GLY A N 1
ATOM 695 C CA . GLY A 1 89 ? 13.127 1.221 -22.497 1.00 88.31 89 GLY A CA 1
ATOM 696 C C . GLY A 1 89 ? 13.029 1.272 -20.968 1.00 88.31 89 GLY A C 1
ATOM 697 O O . GLY A 1 89 ? 13.640 2.134 -20.346 1.00 88.31 89 GLY A O 1
ATOM 698 N N . ALA A 1 90 ? 12.241 0.380 -20.358 1.00 89.69 90 ALA A N 1
ATOM 699 C CA . ALA A 1 90 ? 12.048 0.303 -18.906 1.00 89.69 90 ALA A CA 1
ATOM 700 C C . ALA A 1 90 ? 13.117 -0.513 -18.192 1.00 89.69 90 ALA A C 1
ATOM 702 O O . ALA A 1 90 ? 13.375 -0.292 -17.011 1.00 89.69 90 ALA A O 1
ATOM 703 N N . ILE A 1 91 ? 13.722 -1.457 -18.905 1.00 93.44 91 ILE A N 1
ATOM 704 C CA . ILE A 1 91 ? 14.828 -2.268 -18.415 1.00 93.44 91 ILE A CA 1
ATOM 705 C C . ILE A 1 91 ? 15.905 -2.366 -19.484 1.00 93.44 91 ILE A C 1
ATOM 707 O O . ILE A 1 91 ? 15.620 -2.257 -20.680 1.00 93.44 91 ILE A O 1
ATOM 711 N N . GLU A 1 92 ? 17.133 -2.617 -19.050 1.00 93.19 92 GLU A N 1
ATOM 712 C CA . GLU A 1 92 ? 18.193 -3.040 -19.955 1.00 93.19 92 GLU A CA 1
ATOM 713 C C . GLU A 1 92 ? 17.817 -4.358 -20.638 1.00 93.19 92 GLU A C 1
ATOM 715 O O . GLU A 1 92 ? 17.074 -5.180 -20.093 1.00 93.19 92 GLU A O 1
ATOM 720 N N . ALA A 1 93 ? 18.364 -4.583 -21.835 1.00 93.12 93 ALA A N 1
ATOM 721 C CA . ALA A 1 93 ? 18.277 -5.886 -22.478 1.00 93.12 93 ALA A CA 1
ATOM 722 C C . ALA A 1 93 ? 18.911 -6.945 -21.549 1.00 93.12 93 ALA A C 1
ATOM 724 O O . ALA A 1 93 ? 20.105 -6.828 -21.246 1.00 93.12 93 ALA A O 1
ATOM 725 N N . PRO A 1 94 ? 18.151 -7.961 -21.089 1.00 94.25 94 PRO A N 1
ATOM 726 C CA . PRO A 1 94 ? 18.675 -8.945 -20.158 1.00 94.25 94 PRO A CA 1
ATOM 727 C C . PRO A 1 94 ? 19.843 -9.715 -20.766 1.00 94.25 94 PRO A C 1
ATOM 729 O O . PRO A 1 94 ? 19.886 -9.948 -21.975 1.00 94.25 94 PRO A O 1
ATOM 732 N N . LYS A 1 95 ? 20.778 -10.134 -19.918 1.00 95.25 95 LYS A N 1
ATOM 733 C CA . LYS A 1 95 ? 21.935 -10.942 -20.311 1.00 95.25 95 LYS A CA 1
ATOM 734 C C . LYS A 1 95 ? 21.869 -12.290 -19.612 1.00 95.25 95 LYS A C 1
ATOM 736 O O . LYS A 1 95 ? 21.359 -12.397 -18.496 1.00 95.25 95 LYS A O 1
ATOM 741 N N . ASP A 1 96 ? 22.395 -13.312 -20.270 1.00 96.25 96 ASP A N 1
ATOM 742 C CA . ASP A 1 96 ? 22.520 -14.623 -19.649 1.00 96.25 96 ASP A CA 1
ATOM 743 C C . ASP A 1 96 ? 23.556 -14.576 -18.525 1.00 96.25 96 ASP A C 1
ATOM 745 O O . ASP A 1 96 ? 24.661 -14.055 -18.688 1.00 96.25 96 ASP A O 1
ATOM 749 N N . GLY A 1 97 ? 23.190 -15.135 -17.374 1.00 92.56 97 GLY A N 1
ATOM 750 C CA . GLY A 1 97 ? 24.113 -15.371 -16.275 1.00 92.56 97 GLY A CA 1
ATOM 751 C C . GLY A 1 97 ? 25.033 -16.574 -16.536 1.00 92.56 97 GLY A C 1
ATOM 752 O O . GLY A 1 97 ? 24.943 -17.234 -17.575 1.00 92.56 97 GLY A O 1
ATOM 753 N N . PRO A 1 98 ? 25.872 -16.952 -15.553 1.00 91.19 98 PRO A N 1
ATOM 754 C CA . PRO A 1 98 ? 26.871 -18.020 -15.703 1.00 91.19 98 PRO A CA 1
ATOM 755 C C . PRO A 1 98 ? 26.310 -19.394 -16.101 1.00 91.19 98 PRO A C 1
ATOM 757 O O . PRO A 1 98 ? 27.034 -20.236 -16.624 1.00 91.19 98 PRO A O 1
ATOM 760 N N . ARG A 1 99 ? 25.018 -19.638 -15.845 1.00 91.44 99 ARG A N 1
ATOM 761 C CA . ARG A 1 99 ? 24.310 -20.888 -16.163 1.00 91.44 99 ARG A CA 1
ATOM 762 C C . ARG A 1 99 ? 23.509 -20.818 -17.477 1.00 91.44 99 ARG A C 1
ATOM 764 O O . ARG A 1 99 ? 22.609 -21.635 -17.665 1.00 91.44 99 ARG A O 1
ATOM 771 N N . GLY A 1 100 ? 23.778 -19.839 -18.346 1.00 93.81 100 GLY A N 1
ATOM 772 C CA . GLY A 1 100 ? 23.167 -19.735 -19.681 1.00 93.81 100 GLY A CA 1
ATOM 773 C C . GLY A 1 100 ? 21.678 -19.375 -19.685 1.00 93.81 100 GLY A C 1
ATOM 774 O O . GLY A 1 100 ? 20.957 -19.764 -20.596 1.00 93.81 100 GLY A O 1
ATOM 775 N N . HIS A 1 101 ? 21.197 -18.699 -18.642 1.00 95.19 101 HIS A N 1
ATOM 776 C CA . HIS A 1 101 ? 19.836 -18.172 -18.573 1.00 95.19 101 HIS A CA 1
ATOM 777 C C . HIS A 1 101 ? 19.821 -16.828 -17.855 1.00 95.19 101 HIS A C 1
ATOM 779 O O . HIS A 1 101 ? 20.738 -16.518 -17.089 1.00 95.19 101 HIS A O 1
ATOM 785 N N . VAL A 1 102 ? 18.768 -16.046 -18.071 1.00 95.56 102 VAL A N 1
ATOM 786 C CA . VAL A 1 102 ? 18.604 -14.739 -17.431 1.00 95.56 102 VAL A CA 1
ATOM 787 C C . VAL A 1 102 ? 18.354 -14.919 -15.935 1.00 95.56 102 VAL A C 1
ATOM 789 O O . VAL A 1 102 ? 17.417 -15.612 -15.542 1.00 95.56 102 VAL A O 1
ATOM 792 N N . VAL A 1 103 ? 19.181 -14.283 -15.104 1.00 96.19 103 VAL A N 1
ATOM 793 C CA . VAL A 1 103 ? 19.090 -14.354 -13.633 1.00 96.19 103 VAL A CA 1
ATOM 794 C C . VAL A 1 103 ? 18.599 -13.052 -13.010 1.00 96.19 103 VAL A C 1
ATOM 796 O O . VAL A 1 103 ? 17.861 -13.088 -12.027 1.00 96.19 103 VAL A O 1
ATOM 799 N N . THR A 1 104 ? 18.947 -11.917 -13.610 1.00 96.25 104 THR A N 1
ATOM 800 C CA . THR A 1 104 ? 18.578 -10.579 -13.153 1.00 96.25 104 THR A CA 1
ATOM 801 C C . THR A 1 104 ? 18.162 -9.702 -14.331 1.00 96.25 104 THR A C 1
ATOM 803 O O . THR A 1 104 ? 18.479 -9.989 -15.490 1.00 96.25 104 THR A O 1
ATOM 806 N N . VAL A 1 105 ? 17.413 -8.642 -14.036 1.00 96.19 105 VAL A N 1
ATOM 807 C CA . VAL A 1 105 ? 17.101 -7.554 -14.967 1.00 96.19 105 VAL A CA 1
ATOM 808 C C . VAL A 1 105 ? 17.372 -6.215 -14.303 1.00 96.19 105 VAL A C 1
ATOM 810 O O . VAL A 1 105 ? 17.106 -6.059 -13.116 1.00 96.19 105 VAL A O 1
ATOM 813 N N . THR A 1 106 ? 17.862 -5.247 -15.069 1.00 95.69 106 THR A N 1
ATOM 814 C CA . THR A 1 106 ? 18.211 -3.919 -14.551 1.00 95.69 106 THR A CA 1
ATOM 815 C C . THR A 1 106 ? 17.153 -2.908 -14.962 1.00 95.69 106 THR A C 1
ATOM 817 O O . THR A 1 106 ? 16.923 -2.729 -16.159 1.00 95.69 106 THR A O 1
ATOM 820 N N . LEU A 1 107 ? 16.510 -2.245 -13.999 1.00 93.19 107 LEU A N 1
ATOM 821 C CA . LEU A 1 107 ? 15.619 -1.114 -14.264 1.00 93.19 107 LEU A CA 1
ATOM 822 C C . LEU A 1 107 ? 16.404 0.075 -14.830 1.00 93.19 107 LEU A C 1
ATOM 824 O O . LEU A 1 107 ? 17.427 0.481 -14.285 1.00 93.19 107 LEU A O 1
ATOM 828 N N . LEU A 1 108 ? 15.889 0.674 -15.903 1.00 88.88 108 LEU A N 1
ATOM 829 C CA . LEU A 1 108 ? 16.392 1.939 -16.428 1.00 88.88 108 LEU A CA 1
ATOM 830 C C . LEU A 1 108 ? 15.644 3.086 -15.741 1.00 88.88 108 LEU A C 1
ATOM 832 O O . LEU A 1 108 ? 14.428 3.216 -15.876 1.00 88.88 108 LEU A O 1
ATOM 836 N N . GLN A 1 109 ? 16.372 3.953 -15.033 1.00 65.88 109 GLN A N 1
ATOM 837 C CA . GLN A 1 109 ? 15.816 5.073 -14.251 1.00 65.88 109 GLN A CA 1
ATOM 838 C C . GLN A 1 109 ? 15.024 6.114 -15.083 1.00 65.88 109 GLN A C 1
ATOM 840 O O . GLN A 1 109 ? 14.406 7.014 -14.524 1.00 65.88 109 GLN A O 1
ATOM 845 N N . GLN A 1 110 ? 15.024 6.031 -16.420 1.00 53.31 110 GLN A N 1
ATOM 846 C CA . GLN A 1 110 ? 14.572 7.117 -17.303 1.00 53.31 110 GLN A CA 1
ATOM 847 C C . GLN A 1 110 ? 13.071 7.162 -17.638 1.00 53.31 110 GLN A C 1
ATOM 849 O O . GLN A 1 110 ? 12.638 8.104 -18.302 1.00 53.31 110 GLN A O 1
ATOM 854 N N . LEU A 1 111 ? 12.238 6.228 -17.171 1.00 51.50 111 LEU A N 1
ATOM 855 C CA . LEU A 1 111 ? 10.797 6.254 -17.489 1.00 51.50 111 LEU A CA 1
ATOM 856 C C . LEU A 1 111 ? 9.950 7.188 -16.606 1.00 51.50 111 LEU A C 1
ATOM 858 O O . LEU A 1 111 ? 8.734 7.243 -16.778 1.00 51.50 111 LEU A O 1
ATOM 862 N N . ASP A 1 112 ? 10.573 7.957 -15.711 1.00 47.75 112 ASP A N 1
ATOM 863 C CA . ASP A 1 112 ? 9.859 8.721 -14.684 1.00 47.75 112 ASP A CA 1
ATOM 864 C C . ASP A 1 112 ? 9.577 10.201 -15.018 1.00 47.75 112 ASP A C 1
ATOM 866 O O . ASP A 1 112 ? 8.981 10.898 -14.207 1.00 47.75 112 ASP A O 1
ATOM 870 N N . HIS A 1 113 ? 9.916 10.749 -16.190 1.00 42.31 113 HIS A N 1
ATOM 871 C CA . HIS A 1 113 ? 9.815 12.215 -16.373 1.00 42.31 113 HIS A CA 1
ATOM 872 C C . HIS A 1 113 ? 8.401 12.828 -16.460 1.00 42.31 113 HIS A C 1
ATOM 874 O O . HIS A 1 113 ? 8.289 14.049 -16.417 1.00 42.31 113 HIS A O 1
ATOM 880 N N . ARG A 1 114 ? 7.319 12.040 -16.515 1.00 41.28 114 ARG A N 1
ATOM 881 C CA . ARG A 1 114 ? 5.939 12.562 -16.360 1.00 41.28 114 ARG A CA 1
ATOM 882 C C . ARG A 1 114 ? 5.220 12.086 -15.094 1.00 41.28 114 ARG A C 1
ATOM 884 O O . ARG A 1 114 ? 4.258 12.725 -14.691 1.00 41.28 114 ARG A O 1
ATOM 891 N N . SER A 1 115 ? 5.706 11.026 -14.454 1.00 51.50 115 SER A N 1
ATOM 892 C CA . SER A 1 115 ? 5.232 10.502 -13.164 1.00 51.50 115 SER A CA 1
ATOM 893 C C . SER A 1 115 ? 6.013 11.060 -11.963 1.00 51.50 115 SER A C 1
ATOM 895 O O . SER A 1 115 ? 5.518 11.008 -10.842 1.00 51.50 115 SER A O 1
ATOM 897 N N . ASN A 1 116 ? 7.195 11.657 -12.176 1.00 53.94 116 ASN A N 1
ATOM 898 C CA . ASN A 1 116 ? 8.097 12.069 -11.096 1.00 53.94 116 ASN A CA 1
ATOM 899 C C . ASN A 1 116 ? 7.563 13.186 -10.200 1.00 53.94 116 ASN A C 1
ATOM 901 O O . ASN A 1 116 ? 7.898 13.190 -9.024 1.00 53.94 116 ASN A O 1
ATOM 905 N N . GLU A 1 117 ? 6.790 14.153 -10.699 1.00 56.53 117 GLU A N 1
ATOM 906 C CA . GLU A 1 117 ? 6.366 15.282 -9.855 1.00 56.53 117 GLU A CA 1
ATOM 907 C C . GLU A 1 117 ? 5.247 14.903 -8.884 1.00 56.53 117 GLU A C 1
ATOM 909 O O . GLU A 1 117 ? 5.346 15.225 -7.699 1.00 56.53 117 GLU A O 1
ATOM 914 N N . GLU A 1 118 ? 4.227 14.172 -9.341 1.00 59.62 118 GLU A N 1
ATOM 915 C CA . GLU A 1 118 ? 3.187 13.645 -8.451 1.00 59.62 118 GLU A CA 1
ATOM 916 C C . GLU A 1 118 ? 3.747 12.569 -7.512 1.00 59.62 118 GLU A C 1
ATOM 918 O O . GLU A 1 118 ? 3.454 12.609 -6.317 1.00 59.62 118 GLU A O 1
ATOM 923 N N . ASP A 1 119 ? 4.610 11.666 -7.998 1.00 68.25 119 ASP A N 1
ATOM 924 C CA . ASP A 1 119 ? 5.238 10.647 -7.146 1.00 68.25 119 ASP A CA 1
ATOM 925 C C . ASP A 1 119 ? 6.213 11.268 -6.136 1.00 68.25 119 ASP A C 1
ATOM 927 O O . ASP A 1 119 ? 6.263 10.843 -4.981 1.00 68.25 119 ASP A O 1
ATOM 931 N N . SER A 1 120 ? 6.963 12.304 -6.525 1.00 75.38 120 SER A N 1
ATOM 932 C CA . SER A 1 120 ? 7.826 13.067 -5.615 1.00 75.38 120 SER A CA 1
ATOM 933 C C . SER A 1 120 ? 7.002 13.832 -4.580 1.00 75.38 120 SER A C 1
ATOM 935 O O . SER A 1 120 ? 7.306 13.763 -3.388 1.00 75.38 120 SER A O 1
ATOM 937 N N . SER A 1 121 ? 5.915 14.487 -5.002 1.00 85.44 121 SER A N 1
ATOM 938 C CA . SER A 1 121 ? 5.017 15.224 -4.103 1.00 85.44 121 SER A CA 1
ATOM 939 C C . SER A 1 121 ? 4.338 14.291 -3.107 1.00 85.44 121 SER A C 1
ATOM 941 O O . SER A 1 121 ? 4.375 14.552 -1.909 1.00 85.44 121 SER A O 1
ATOM 943 N N . LEU A 1 122 ? 3.813 13.150 -3.560 1.00 89.06 122 LEU A N 1
ATOM 944 C CA . LEU A 1 122 ? 3.207 12.147 -2.688 1.00 89.06 122 LEU A CA 1
ATOM 945 C C . LEU A 1 122 ? 4.231 11.528 -1.729 1.00 89.06 122 LEU A C 1
ATOM 947 O O . LEU A 1 122 ? 3.933 11.357 -0.546 1.00 89.06 122 LEU A O 1
ATOM 951 N N . ARG A 1 123 ? 5.439 11.193 -2.202 1.00 87.50 123 ARG A N 1
ATOM 952 C CA . ARG A 1 123 ? 6.512 10.661 -1.342 1.00 87.50 123 ARG A CA 1
ATOM 953 C C . ARG A 1 123 ? 6.915 11.666 -0.272 1.00 87.50 123 ARG A C 1
ATOM 955 O O . ARG A 1 123 ? 7.047 11.278 0.889 1.00 87.50 123 ARG A O 1
ATOM 962 N N . LYS A 1 124 ? 7.085 12.935 -0.650 1.00 91.12 124 LYS A N 1
ATOM 963 C CA . LYS A 1 124 ? 7.371 14.024 0.285 1.00 91.12 124 LYS A CA 1
ATOM 964 C C . LYS A 1 124 ? 6.232 14.173 1.291 1.00 91.12 124 LYS A C 1
ATOM 966 O O . LYS A 1 124 ? 6.474 14.069 2.488 1.00 91.12 124 LYS A O 1
ATOM 971 N N . PHE A 1 125 ? 4.995 14.277 0.810 1.00 93.75 125 PHE A N 1
ATOM 972 C CA . PHE A 1 125 ? 3.805 14.375 1.648 1.00 93.75 125 PHE A CA 1
ATOM 973 C C . PHE A 1 125 ? 3.727 13.227 2.662 1.00 93.75 125 PHE A C 1
ATOM 975 O O . PHE A 1 125 ? 3.538 13.468 3.847 1.00 93.75 125 PHE A O 1
ATOM 982 N N . LYS A 1 126 ? 3.938 11.973 2.241 1.00 93.62 126 LYS A N 1
ATOM 983 C CA . LYS A 1 126 ? 3.946 10.812 3.146 1.00 93.62 126 LYS A CA 1
ATOM 984 C C . LYS A 1 126 ? 5.068 10.862 4.182 1.00 93.62 126 LYS A C 1
ATOM 986 O O . LYS A 1 126 ? 4.854 10.443 5.320 1.00 93.62 126 LYS A O 1
ATOM 991 N N . ALA A 1 127 ? 6.256 11.334 3.808 1.00 91.62 127 ALA A N 1
ATOM 992 C CA . ALA A 1 127 ? 7.374 11.482 4.736 1.00 91.62 127 ALA A CA 1
ATOM 993 C C . ALA A 1 127 ? 7.077 12.544 5.807 1.00 91.62 127 ALA A C 1
ATOM 995 O O . ALA A 1 127 ? 7.275 12.291 7.000 1.00 91.62 127 ALA A O 1
ATOM 996 N N . ASP A 1 128 ? 6.532 13.685 5.390 1.00 95.00 128 ASP A N 1
ATOM 997 C CA . ASP A 1 128 ? 6.142 14.780 6.278 1.00 95.00 128 ASP A CA 1
ATOM 998 C C . ASP A 1 128 ? 4.953 14.361 7.160 1.00 95.00 128 ASP A C 1
ATOM 1000 O O . ASP A 1 128 ? 4.973 14.556 8.375 1.00 95.00 128 ASP A O 1
ATOM 1004 N N . TYR A 1 129 ? 3.968 13.662 6.584 1.00 95.75 129 TYR A N 1
ATOM 1005 C CA . TYR A 1 129 ? 2.799 13.120 7.280 1.00 95.75 129 TYR A CA 1
ATOM 1006 C C . TYR A 1 129 ? 3.227 12.146 8.375 1.00 95.75 129 TYR A C 1
ATOM 1008 O O . TYR A 1 129 ? 2.804 12.261 9.523 1.00 95.75 129 TYR A O 1
ATOM 1016 N N . ARG A 1 130 ? 4.125 11.211 8.045 1.00 94.38 130 ARG A N 1
ATOM 1017 C CA . ARG A 1 130 ? 4.707 10.278 9.014 1.00 94.38 130 ARG A CA 1
ATOM 1018 C C . ARG A 1 130 ? 5.410 11.021 10.145 1.00 94.38 130 ARG A C 1
ATOM 1020 O O . ARG A 1 130 ? 5.223 10.666 11.304 1.00 94.38 130 ARG A O 1
ATOM 1027 N N . THR A 1 131 ? 6.225 12.019 9.813 1.00 94.50 131 THR A N 1
ATOM 1028 C CA . THR A 1 131 ? 6.953 12.820 10.806 1.00 94.50 131 THR A CA 1
ATOM 1029 C C . THR A 1 131 ? 5.982 13.518 11.753 1.00 94.50 131 THR A C 1
ATOM 1031 O O . THR A 1 131 ? 6.146 13.434 12.968 1.00 94.50 131 THR A O 1
ATOM 1034 N N . TYR A 1 132 ? 4.927 14.125 11.208 1.00 96.81 132 TYR A N 1
ATOM 1035 C CA . TYR A 1 132 ? 3.875 14.762 11.989 1.00 96.81 132 TYR A CA 1
ATOM 1036 C C . TYR A 1 132 ? 3.145 13.770 12.902 1.00 96.81 132 TYR A C 1
ATOM 1038 O O . TYR A 1 132 ? 3.007 14.029 14.098 1.00 96.81 132 TYR A O 1
ATOM 1046 N N . VAL A 1 133 ? 2.713 12.620 12.376 1.00 96.00 133 VAL A N 1
ATOM 1047 C CA . VAL A 1 133 ? 1.986 11.621 13.171 1.00 96.00 133 VAL A CA 1
ATOM 1048 C C . VAL A 1 133 ? 2.865 11.064 14.289 1.00 96.00 133 VAL A C 1
ATOM 1050 O O . VAL A 1 133 ? 2.421 11.021 15.430 1.00 96.00 133 VAL A O 1
ATOM 1053 N N . LEU A 1 134 ? 4.124 10.715 14.014 1.00 92.50 134 LEU A N 1
ATOM 1054 C CA . LEU A 1 134 ? 5.035 10.198 15.043 1.00 92.50 134 LEU A CA 1
ATOM 1055 C C . LEU A 1 134 ? 5.372 11.233 16.124 1.00 92.50 134 LEU A C 1
ATOM 1057 O O . LEU A 1 134 ? 5.580 10.860 17.275 1.00 92.50 134 LEU A O 1
ATOM 1061 N N . ALA A 1 135 ? 5.412 12.522 15.773 1.00 95.25 135 ALA A N 1
ATOM 1062 C CA . ALA A 1 135 ? 5.664 13.593 16.732 1.00 95.25 135 ALA A CA 1
ATOM 1063 C C . ALA A 1 135 ? 4.463 13.869 17.656 1.00 95.25 135 ALA A C 1
ATOM 1065 O O . ALA A 1 135 ? 4.663 14.232 18.812 1.00 95.25 135 ALA A O 1
ATOM 1066 N N . ASN A 1 136 ? 3.230 13.697 17.164 1.00 97.12 136 ASN A N 1
ATOM 1067 C CA . ASN A 1 136 ? 2.014 14.113 17.878 1.00 97.12 136 ASN A CA 1
ATOM 1068 C C . ASN A 1 136 ? 1.166 12.945 18.413 1.00 97.12 136 ASN A C 1
ATOM 1070 O O . ASN A 1 136 ? 0.366 13.132 19.328 1.00 97.12 136 ASN A O 1
ATOM 1074 N N . TYR A 1 137 ? 1.345 11.732 17.887 1.00 95.50 137 TYR A N 1
ATOM 1075 C CA . TYR A 1 137 ? 0.521 10.561 18.192 1.00 95.50 137 TYR A CA 1
ATOM 1076 C C . TYR A 1 137 ? 1.386 9.336 18.509 1.00 95.50 137 TYR A C 1
ATOM 1078 O O . TYR A 1 137 ? 1.445 8.369 17.752 1.00 95.50 137 TYR A O 1
ATOM 1086 N N . ASN A 1 138 ? 2.012 9.344 19.687 1.00 92.38 138 ASN A N 1
ATOM 1087 C CA . ASN A 1 138 ? 2.941 8.301 20.156 1.00 92.38 138 ASN A CA 1
ATOM 1088 C C . ASN A 1 138 ? 2.359 6.874 20.267 1.00 92.38 138 ASN A C 1
ATOM 1090 O O . ASN A 1 138 ? 3.108 5.919 20.452 1.00 92.38 138 ASN A O 1
ATOM 1094 N N . ARG A 1 139 ? 1.034 6.722 20.181 1.00 92.06 139 ARG A N 1
ATOM 1095 C CA . ARG A 1 139 ? 0.346 5.423 20.182 1.00 92.06 139 ARG A CA 1
ATOM 1096 C C . ARG A 1 139 ? 0.334 4.740 18.820 1.00 92.06 139 ARG A C 1
ATOM 1098 O O . ARG A 1 139 ? -0.054 3.579 18.751 1.00 92.06 139 ARG A O 1
ATOM 1105 N N . PHE A 1 140 ? 0.701 5.454 17.757 1.00 93.00 140 PHE A N 1
ATOM 1106 C CA . PHE A 1 140 ? 0.753 4.910 16.410 1.00 93.00 140 PHE A CA 1
ATOM 1107 C C . PHE A 1 140 ? 2.194 4.691 15.970 1.0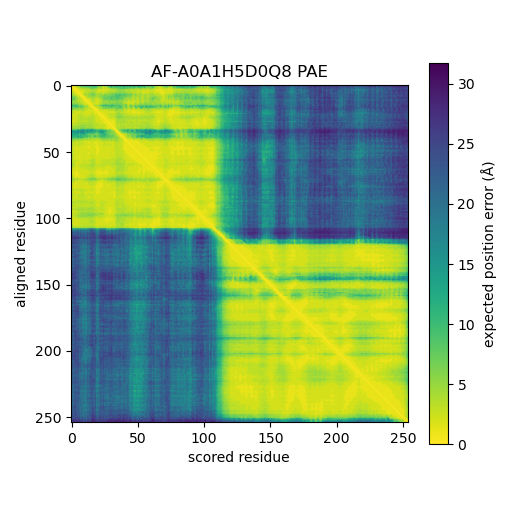0 93.00 140 PHE A C 1
ATOM 1109 O O . PHE A 1 140 ? 3.034 5.581 16.069 1.00 93.00 140 PHE A O 1
ATOM 1116 N N . ASP A 1 141 ? 2.447 3.509 15.424 1.00 88.19 141 ASP A N 1
ATOM 1117 C CA . ASP A 1 141 ? 3.627 3.232 14.626 1.00 88.19 141 ASP A CA 1
ATOM 1118 C C . ASP A 1 141 ? 3.274 3.377 13.144 1.00 88.19 141 ASP A C 1
ATOM 1120 O O . ASP A 1 141 ? 2.358 2.730 12.620 1.00 88.19 141 ASP A O 1
ATOM 1124 N N . VAL A 1 142 ? 4.000 4.262 12.471 1.00 86.25 142 VAL A N 1
ATOM 1125 C CA . VAL A 1 142 ? 3.813 4.583 11.059 1.00 86.25 142 VAL A CA 1
ATOM 1126 C C . VAL A 1 142 ? 5.037 4.091 10.303 1.00 86.25 142 VAL A C 1
ATOM 1128 O O . VAL A 1 142 ? 6.141 4.641 10.422 1.00 86.25 142 VAL A O 1
ATOM 1131 N N . THR A 1 143 ? 4.851 3.055 9.489 1.00 77.25 143 THR A N 1
ATOM 1132 C CA . THR A 1 143 ? 5.940 2.501 8.682 1.00 77.25 143 THR A CA 1
ATOM 1133 C C . THR A 1 143 ? 6.307 3.449 7.542 1.00 77.25 143 THR A C 1
ATOM 1135 O O . THR A 1 143 ? 5.491 4.231 7.050 1.00 77.25 143 THR A O 1
ATOM 1138 N N . ARG A 1 144 ? 7.570 3.408 7.108 1.00 77.19 144 ARG A N 1
ATOM 1139 C CA . ARG A 1 144 ? 8.018 4.192 5.953 1.00 77.19 144 ARG A CA 1
ATOM 1140 C C . ARG A 1 144 ? 7.352 3.650 4.686 1.00 77.19 144 ARG A C 1
ATOM 1142 O O . ARG A 1 144 ? 7.505 2.475 4.374 1.00 77.19 144 ARG A O 1
ATOM 1149 N N . GLN A 1 145 ? 6.639 4.509 3.960 1.00 73.88 145 GLN A N 1
ATOM 1150 C CA . GLN A 1 145 ? 5.870 4.132 2.771 1.00 73.88 145 GLN A CA 1
ATOM 1151 C C . GLN A 1 145 ? 6.184 5.074 1.614 1.00 73.88 145 GLN A C 1
ATOM 1153 O O . GLN A 1 145 ? 5.778 6.232 1.620 1.00 73.88 145 GLN A O 1
ATOM 1158 N N . SER A 1 146 ? 6.914 4.572 0.622 1.00 63.22 146 SER A N 1
ATOM 1159 C CA . SER A 1 146 ? 7.312 5.307 -0.590 1.00 63.22 146 SER A CA 1
ATOM 1160 C C . SER A 1 146 ? 6.499 4.927 -1.834 1.00 63.22 146 SER A C 1
ATOM 1162 O O . SER A 1 146 ? 6.724 5.504 -2.899 1.00 63.22 146 SER A O 1
ATOM 1164 N N . GLY A 1 147 ? 5.586 3.954 -1.712 1.00 71.31 147 GLY A N 1
ATOM 1165 C CA . GLY A 1 147 ? 4.725 3.499 -2.804 1.00 71.31 147 GLY A CA 1
ATOM 1166 C C . GLY A 1 147 ? 3.719 4.565 -3.247 1.00 71.31 147 GLY A C 1
ATOM 1167 O O . GLY A 1 147 ? 3.340 5.430 -2.451 1.00 71.31 147 GLY A O 1
ATOM 1168 N N . GLY A 1 148 ? 3.267 4.466 -4.501 1.00 77.44 148 GLY A N 1
ATOM 1169 C CA . GLY A 1 148 ? 2.347 5.413 -5.154 1.00 77.44 148 GLY A CA 1
ATOM 1170 C C . GLY A 1 148 ? 0.903 5.396 -4.633 1.00 77.44 148 GLY A C 1
ATOM 1171 O O . GLY A 1 148 ? 0.067 6.171 -5.092 1.00 77.44 148 GLY A O 1
ATOM 1172 N N . ASP A 1 149 ? 0.585 4.537 -3.661 1.00 82.81 149 ASP A N 1
ATOM 1173 C CA . ASP A 1 149 ? -0.745 4.499 -3.056 1.00 82.81 149 ASP A CA 1
ATOM 1174 C C . ASP A 1 149 ? -1.089 5.844 -2.419 1.00 82.81 149 ASP A C 1
ATOM 1176 O O . ASP A 1 149 ? -0.345 6.350 -1.582 1.00 82.81 149 ASP A O 1
ATOM 1180 N N . LYS A 1 150 ? -2.262 6.404 -2.708 1.00 89.31 150 LYS A N 1
ATOM 1181 C CA . LYS A 1 150 ? -2.756 7.621 -2.037 1.00 89.31 150 LYS A CA 1
ATOM 1182 C C . LYS A 1 150 ? -3.337 7.292 -0.654 1.00 89.31 150 LYS A C 1
ATOM 1184 O O . LYS A 1 150 ? -4.483 7.624 -0.348 1.00 89.31 150 LYS A O 1
ATOM 1189 N N . ALA A 1 151 ? -2.559 6.576 0.152 1.00 92.31 151 ALA A N 1
ATOM 1190 C CA . ALA A 1 151 ? -2.892 6.141 1.498 1.00 92.31 151 ALA A CA 1
ATOM 1191 C C . ALA A 1 151 ? -1.641 6.010 2.377 1.00 92.31 151 ALA A C 1
ATOM 1193 O O . ALA A 1 151 ? -0.536 5.785 1.870 1.00 92.31 151 ALA A O 1
ATOM 1194 N N . CYS A 1 152 ? -1.837 6.105 3.692 1.00 92.50 152 CYS A N 1
ATOM 1195 C CA . CYS A 1 152 ? -0.831 5.774 4.688 1.00 92.50 152 CYS A CA 1
ATOM 1196 C C . CYS A 1 152 ? -1.328 4.672 5.628 1.00 92.50 152 CYS A C 1
ATOM 1198 O O . CYS A 1 152 ? -2.417 4.772 6.194 1.00 92.50 152 CYS A O 1
ATOM 1200 N N . TYR A 1 153 ? -0.522 3.624 5.786 1.00 91.88 153 TYR A N 1
ATOM 1201 C CA . TYR A 1 153 ? -0.775 2.512 6.697 1.00 91.88 153 TYR A CA 1
ATOM 1202 C C . TYR A 1 153 ? -0.071 2.763 8.035 1.00 91.88 153 TYR A C 1
ATOM 1204 O O . TYR A 1 153 ? 1.061 3.241 8.085 1.00 91.88 153 TYR A O 1
ATOM 1212 N N . PHE A 1 154 ? -0.714 2.425 9.136 1.00 90.62 154 PHE A N 1
ATOM 1213 C CA . PHE A 1 154 ? -0.124 2.549 10.464 1.00 90.62 154 PHE A CA 1
ATOM 1214 C C . PHE A 1 154 ? -0.784 1.555 11.409 1.00 90.62 154 PHE A C 1
ATOM 1216 O O . PHE A 1 154 ? -1.783 0.919 11.074 1.00 90.62 154 PHE A O 1
ATOM 1223 N N . LYS A 1 155 ? -0.192 1.341 12.575 1.00 88.81 155 LYS A N 1
ATOM 1224 C CA . LYS A 1 155 ? -0.712 0.416 13.584 1.00 88.81 155 LYS A CA 1
ATOM 1225 C C . LYS A 1 155 ? -0.719 1.105 14.930 1.00 88.81 155 LYS A C 1
ATOM 1227 O O . LYS A 1 155 ? 0.164 1.914 15.190 1.00 88.81 155 LYS A O 1
ATOM 1232 N N . ALA A 1 156 ? -1.681 0.780 15.787 1.00 87.19 156 ALA A N 1
ATOM 1233 C CA . ALA A 1 156 ? -1.475 1.064 17.198 1.00 87.19 156 ALA A CA 1
ATOM 1234 C C . ALA A 1 156 ? -0.385 0.126 17.737 1.00 87.19 156 ALA A C 1
ATOM 1236 O O . ALA A 1 156 ? -0.220 -0.990 17.237 1.00 87.19 156 ALA A O 1
ATOM 1237 N N . THR A 1 157 ? 0.385 0.585 18.718 1.00 79.56 157 THR A N 1
ATOM 1238 C CA . THR A 1 157 ? 1.535 -0.159 19.263 1.00 79.56 157 THR A CA 1
ATOM 1239 C C . THR A 1 157 ? 1.165 -1.511 19.883 1.00 79.56 157 THR A C 1
ATOM 1241 O O . THR A 1 157 ? 2.021 -2.380 20.012 1.00 79.56 157 THR A O 1
ATOM 1244 N N . ASP A 1 158 ? -0.104 -1.711 20.226 1.00 82.69 158 ASP A N 1
ATOM 1245 C CA . ASP A 1 158 ? -0.669 -2.908 20.848 1.00 82.69 158 ASP A CA 1
ATOM 1246 C C . ASP A 1 158 ? -1.506 -3.778 19.889 1.00 82.69 158 ASP A C 1
ATOM 1248 O O . ASP A 1 158 ? -2.123 -4.762 20.314 1.00 82.69 158 ASP A O 1
ATOM 1252 N N . PHE A 1 159 ? -1.530 -3.449 18.593 1.00 82.00 159 PHE A N 1
ATOM 1253 C CA . PHE A 1 159 ? -2.300 -4.210 17.613 1.00 82.00 159 PHE A CA 1
ATOM 1254 C C . PHE A 1 159 ? -1.719 -5.607 17.373 1.00 82.00 159 PHE A C 1
ATOM 1256 O O . PHE A 1 159 ? -0.511 -5.756 17.161 1.00 82.00 159 PHE A O 1
ATOM 1263 N N . PRO A 1 160 ? -2.574 -6.646 17.308 1.00 79.62 160 PRO A N 1
ATOM 1264 C CA . PRO A 1 160 ? -2.124 -7.963 16.897 1.00 79.62 160 PRO A CA 1
ATOM 1265 C C . PRO A 1 160 ? -1.675 -7.956 15.429 1.00 79.62 160 PRO A C 1
ATOM 1267 O O . PRO A 1 160 ? -2.141 -7.168 14.599 1.00 79.62 160 PRO A O 1
ATOM 1270 N N . THR A 1 161 ? -0.791 -8.893 15.077 1.00 82.75 161 THR A N 1
ATOM 1271 C CA . THR A 1 161 ? -0.409 -9.140 13.681 1.00 82.75 161 THR A CA 1
ATOM 1272 C C . THR A 1 161 ? -1.660 -9.362 12.827 1.00 82.75 161 THR A C 1
ATOM 1274 O O . THR A 1 161 ? -2.597 -10.013 13.283 1.00 82.75 161 THR A O 1
ATOM 1277 N N . TYR A 1 162 ? -1.668 -8.842 11.595 1.00 87.44 162 TYR A N 1
ATOM 1278 C CA . TYR A 1 162 ? -2.801 -8.876 10.651 1.00 87.44 162 TYR A CA 1
ATOM 1279 C C . TYR A 1 162 ? -3.995 -7.963 10.991 1.00 87.44 162 TYR A C 1
ATOM 1281 O O . TYR A 1 162 ? -5.047 -8.069 10.360 1.00 87.44 162 TYR A O 1
ATOM 1289 N N . MET A 1 163 ? -3.822 -7.024 11.928 1.00 92.56 163 MET A N 1
ATOM 1290 C CA . MET A 1 163 ? -4.638 -5.811 12.015 1.00 92.56 163 MET A CA 1
ATOM 1291 C C . MET A 1 163 ? -3.799 -4.576 11.685 1.00 92.56 163 MET A C 1
ATOM 1293 O O . MET A 1 163 ? -2.617 -4.490 12.041 1.00 92.56 163 MET A O 1
ATOM 1297 N N . ARG A 1 164 ? -4.395 -3.609 10.986 1.00 94.00 164 ARG A N 1
ATOM 1298 C CA . ARG A 1 164 ? -3.758 -2.318 10.685 1.00 94.00 164 ARG A CA 1
ATOM 1299 C C . ARG A 1 164 ? -4.784 -1.221 10.456 1.00 94.00 164 ARG A C 1
ATOM 1301 O O . ARG A 1 164 ? -5.926 -1.498 10.117 1.00 94.00 164 ARG A O 1
ATOM 1308 N N . LEU A 1 165 ? -4.354 0.019 10.607 1.00 96.44 165 LEU A N 1
ATOM 1309 C CA . LEU A 1 165 ? -5.106 1.207 10.235 1.00 96.44 165 LEU A CA 1
ATOM 1310 C C . LEU A 1 165 ? -4.610 1.726 8.886 1.00 96.44 165 LEU A C 1
ATOM 1312 O O . LEU A 1 165 ? -3.424 1.626 8.563 1.00 96.44 165 LEU A O 1
ATOM 1316 N N . VAL A 1 166 ? -5.525 2.270 8.093 1.00 96.06 166 VAL A N 1
ATOM 1317 C CA . VAL A 1 166 ? -5.227 2.862 6.788 1.00 96.06 166 VAL A CA 1
ATOM 1318 C C . VAL A 1 166 ? -5.954 4.184 6.670 1.00 96.06 166 VAL A C 1
ATOM 1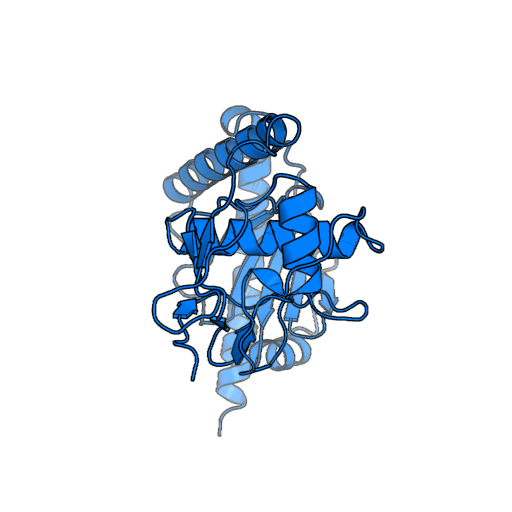320 O O . VAL A 1 166 ? -7.181 4.207 6.676 1.00 96.06 166 VAL A O 1
ATOM 1323 N N . HIS A 1 167 ? -5.215 5.277 6.514 1.00 97.31 167 HIS A N 1
ATOM 1324 C CA . HIS A 1 167 ? -5.777 6.560 6.111 1.00 97.31 167 HIS A CA 1
ATOM 1325 C C . HIS A 1 167 ? -5.671 6.685 4.592 1.00 97.31 167 HIS A C 1
ATOM 1327 O O . HIS A 1 167 ? -4.578 6.828 4.051 1.00 97.31 167 HIS A O 1
ATOM 1333 N N . SER A 1 168 ? -6.803 6.605 3.896 1.00 95.38 168 SER A N 1
ATOM 1334 C CA . SER A 1 168 ? -6.883 6.842 2.456 1.00 95.38 168 SER A CA 1
ATOM 1335 C C . SER A 1 168 ? -7.093 8.328 2.186 1.00 95.38 168 SER A C 1
ATOM 1337 O O . SER A 1 168 ? -8.167 8.861 2.461 1.00 95.38 168 SER A O 1
ATOM 1339 N N . PHE A 1 169 ? -6.089 8.972 1.593 1.00 94.00 169 PHE A N 1
ATOM 1340 C CA . PHE A 1 169 ? -6.140 10.384 1.213 1.00 94.00 169 PHE A CA 1
ATOM 1341 C C . PHE A 1 169 ? -7.119 10.610 0.057 1.00 94.00 169 PHE A C 1
ATOM 1343 O O . PHE A 1 169 ? -7.863 11.580 0.050 1.00 94.00 169 PHE A O 1
ATOM 1350 N N . ALA A 1 170 ? -7.176 9.670 -0.893 1.00 90.75 170 ALA A N 1
ATOM 1351 C CA . ALA A 1 170 ? -8.067 9.769 -2.050 1.00 90.75 170 ALA A CA 1
ATOM 1352 C C . ALA A 1 170 ? -9.552 9.576 -1.703 1.00 90.75 170 ALA A C 1
ATOM 1354 O O . ALA A 1 170 ? -10.418 10.101 -2.399 1.00 90.75 170 ALA A O 1
ATOM 1355 N N . ARG A 1 171 ? -9.858 8.790 -0.663 1.00 92.44 171 ARG A N 1
ATOM 1356 C CA . ARG A 1 171 ? -11.243 8.498 -0.255 1.00 92.44 171 ARG A CA 1
ATOM 1357 C C . ARG A 1 171 ? -11.695 9.327 0.947 1.00 92.44 171 ARG A C 1
ATOM 1359 O O . ARG A 1 171 ? -12.879 9.275 1.269 1.00 92.44 171 ARG A O 1
ATOM 1366 N N . SER A 1 172 ? -10.786 10.062 1.591 1.00 96.38 172 SER A N 1
ATOM 1367 C CA . SER A 1 172 ? -11.031 10.781 2.850 1.00 96.38 172 SER A CA 1
ATOM 1368 C C . SER A 1 172 ? -11.632 9.854 3.906 1.00 96.38 172 SER A C 1
ATOM 1370 O O . SER A 1 172 ? -12.721 10.083 4.440 1.00 96.38 172 SER A O 1
ATOM 1372 N N . THR A 1 173 ? -10.956 8.730 4.136 1.00 98.00 173 THR A N 1
ATOM 1373 C CA . THR A 1 173 ? -11.410 7.708 5.082 1.00 98.00 173 THR A CA 1
ATOM 1374 C C . THR A 1 173 ? -10.265 7.157 5.898 1.00 98.00 173 THR A C 1
ATOM 1376 O O . THR A 1 173 ? -9.172 6.950 5.369 1.00 98.00 173 THR A O 1
ATOM 1379 N N . VAL A 1 174 ? -10.568 6.767 7.129 1.00 98.12 174 VAL A N 1
ATOM 1380 C CA . VAL A 1 174 ? -9.717 5.883 7.921 1.00 98.12 174 VAL A CA 1
ATOM 1381 C C . VAL A 1 174 ? -10.404 4.536 8.066 1.00 98.12 174 VAL A C 1
ATOM 1383 O O . VAL A 1 174 ? -11.613 4.465 8.288 1.00 98.12 174 VAL A O 1
ATOM 1386 N N . ALA A 1 175 ? -9.633 3.467 7.900 1.00 98.06 175 ALA A N 1
ATOM 1387 C CA . ALA A 1 175 ? -10.120 2.106 7.991 1.00 98.06 175 ALA A CA 1
ATOM 1388 C C . ALA A 1 175 ? -9.296 1.279 8.975 1.00 98.06 175 ALA A C 1
ATOM 1390 O O . ALA A 1 175 ? -8.069 1.285 8.897 1.00 98.06 175 ALA A O 1
ATOM 1391 N N . LEU A 1 176 ? -9.966 0.519 9.840 1.00 97.50 176 LEU A N 1
ATOM 1392 C CA . LEU A 1 176 ? -9.377 -0.625 10.530 1.00 97.50 176 LEU A CA 1
ATOM 1393 C C . LEU A 1 176 ? -9.512 -1.835 9.608 1.00 97.50 176 LEU A C 1
ATOM 1395 O O . LEU A 1 176 ? -10.618 -2.254 9.275 1.00 97.50 176 LEU A O 1
ATOM 1399 N N . VAL A 1 177 ? -8.378 -2.370 9.185 1.00 96.94 177 VAL A N 1
ATOM 1400 C CA . VAL A 1 177 ? -8.265 -3.516 8.292 1.00 96.94 177 VAL A CA 1
ATOM 1401 C C . VAL A 1 177 ? -7.960 -4.752 9.126 1.00 96.94 177 VAL A C 1
ATOM 1403 O O . VAL A 1 177 ? -6.923 -4.812 9.789 1.00 96.94 177 VAL A O 1
ATOM 1406 N N . CYS A 1 178 ? -8.853 -5.735 9.051 1.00 94.75 178 CYS A N 1
ATOM 1407 C CA . CYS A 1 178 ? -8.691 -7.057 9.645 1.00 94.75 178 CYS A CA 1
ATOM 1408 C C . CYS A 1 178 ? -8.459 -8.084 8.531 1.00 94.75 178 CYS A C 1
ATOM 1410 O O . CYS A 1 178 ? -9.284 -8.219 7.622 1.00 94.75 178 CYS A O 1
ATOM 1412 N N . GLU A 1 179 ? -7.345 -8.811 8.602 1.00 91.88 179 GLU A N 1
ATOM 1413 C CA . GLU A 1 179 ? -6.923 -9.775 7.579 1.00 91.88 179 GLU A CA 1
ATOM 1414 C C . GLU A 1 179 ? -6.829 -11.198 8.138 1.00 91.88 179 GLU A C 1
ATOM 1416 O O . GLU A 1 179 ? -6.701 -11.415 9.348 1.00 91.88 179 GLU A O 1
ATOM 1421 N N . GLY A 1 180 ? -6.873 -12.186 7.239 1.00 90.50 180 GLY A N 1
ATOM 1422 C CA . GLY A 1 180 ? -6.732 -13.596 7.601 1.00 90.50 180 GLY A CA 1
ATOM 1423 C C . GLY A 1 180 ? -7.783 -14.018 8.627 1.00 90.50 180 GLY A C 1
ATOM 1424 O O . GLY A 1 180 ? -8.964 -13.718 8.463 1.00 90.50 180 GLY A O 1
ATOM 1425 N N . ARG A 1 181 ? -7.351 -14.665 9.717 1.00 89.25 181 ARG A N 1
ATOM 1426 C CA . ARG A 1 181 ? -8.262 -15.149 10.771 1.00 89.25 181 ARG A CA 1
ATOM 1427 C C . ARG A 1 181 ? -9.121 -14.047 11.399 1.00 89.25 181 ARG A C 1
ATOM 1429 O O . ARG A 1 181 ? -10.220 -14.321 11.861 1.00 89.25 181 ARG A O 1
ATOM 1436 N N . TRP A 1 182 ? -8.644 -12.800 11.419 1.00 93.62 182 TRP A N 1
ATOM 1437 C CA . TRP A 1 182 ? -9.381 -11.700 12.043 1.00 93.62 182 TRP A CA 1
ATOM 1438 C C . TRP A 1 182 ? -10.592 -11.265 11.234 1.00 93.62 182 TRP A C 1
ATOM 1440 O O . TRP A 1 182 ? -11.482 -10.637 11.796 1.00 93.62 182 TRP A O 1
ATOM 1450 N N . LYS A 1 183 ? -10.637 -11.586 9.937 1.00 94.25 183 LYS A N 1
ATOM 1451 C CA . LYS A 1 183 ? -11.765 -11.244 9.072 1.00 94.25 183 LYS A CA 1
ATOM 1452 C C . LYS A 1 183 ? -13.062 -11.861 9.589 1.00 94.25 183 LYS A C 1
ATOM 1454 O O . LYS A 1 183 ? -14.048 -11.149 9.768 1.00 94.25 183 LYS A O 1
ATOM 1459 N N . ASP A 1 184 ? -13.043 -13.161 9.852 1.00 93.75 184 ASP A N 1
ATOM 1460 C CA . ASP A 1 184 ? -14.240 -13.895 10.262 1.00 93.75 184 ASP A CA 1
ATOM 1461 C C . ASP A 1 184 ? -14.653 -13.517 11.688 1.00 93.75 184 ASP A C 1
ATOM 1463 O O . ASP A 1 184 ? -15.832 -13.283 11.953 1.00 93.75 184 ASP A O 1
ATOM 1467 N N . VAL A 1 185 ? -13.673 -13.335 12.581 1.00 95.69 185 VAL A N 1
ATOM 1468 C CA . VAL A 1 185 ? -13.918 -12.848 13.946 1.00 95.69 185 VAL A CA 1
ATOM 1469 C C . VAL A 1 185 ? -14.544 -11.454 13.924 1.00 95.69 185 VAL A C 1
ATOM 1471 O O . VAL A 1 185 ? -15.518 -11.209 14.628 1.00 95.69 185 VAL A O 1
ATOM 1474 N N . ALA A 1 186 ? -14.033 -10.543 13.092 1.00 96.12 186 ALA A N 1
ATOM 1475 C CA . ALA A 1 186 ? -14.563 -9.191 12.961 1.00 96.12 186 ALA A CA 1
ATOM 1476 C C . ALA A 1 186 ? -16.004 -9.186 12.441 1.00 96.12 186 ALA A C 1
ATOM 1478 O O . ALA A 1 186 ? -16.850 -8.498 13.004 1.00 96.12 186 ALA A O 1
ATOM 1479 N N . LEU A 1 187 ? -16.305 -9.984 11.413 1.00 95.44 187 LEU A N 1
ATOM 1480 C CA . LEU A 1 187 ? -17.661 -10.096 10.870 1.00 95.44 187 LEU A CA 1
ATOM 1481 C C . LEU A 1 187 ? -18.664 -10.663 11.883 1.00 95.44 187 LEU A C 1
ATOM 1483 O O . LEU A 1 187 ? -19.828 -10.273 11.852 1.00 95.44 187 LEU A O 1
ATOM 1487 N N . ALA A 1 188 ? -18.223 -11.563 12.764 1.00 95.12 188 ALA A N 1
ATOM 1488 C CA . ALA A 1 188 ? -19.064 -12.121 13.818 1.00 95.12 188 ALA A CA 1
ATOM 1489 C C . ALA A 1 188 ? -19.224 -11.171 15.018 1.00 95.12 188 ALA A C 1
ATOM 1491 O O . ALA A 1 188 ? -20.306 -11.082 15.592 1.00 95.12 188 ALA A O 1
ATOM 1492 N N . ALA A 1 189 ? -18.155 -10.475 15.410 1.00 95.56 189 ALA A N 1
ATOM 1493 C CA . ALA A 1 189 ? -18.128 -9.664 16.624 1.00 95.56 189 ALA A CA 1
ATOM 1494 C C . ALA A 1 189 ? -18.732 -8.264 16.441 1.00 95.56 189 ALA A C 1
ATOM 1496 O O . ALA A 1 189 ? -19.230 -7.687 17.406 1.00 95.56 189 ALA A O 1
ATOM 1497 N N . LEU A 1 190 ? -18.675 -7.701 15.232 1.00 95.31 190 LEU A N 1
ATOM 1498 C CA . LEU A 1 190 ? -18.989 -6.295 14.961 1.00 95.31 190 LEU A CA 1
ATOM 1499 C C . LEU A 1 190 ? -20.343 -6.149 14.261 1.00 95.31 190 LEU A C 1
ATOM 1501 O O . LEU A 1 190 ? -20.424 -5.802 13.083 1.00 95.31 190 LEU A O 1
ATOM 1505 N N . VAL A 1 191 ? -21.409 -6.454 15.000 1.00 91.44 191 VAL A N 1
ATOM 1506 C CA . VAL A 1 191 ? -22.792 -6.462 14.488 1.00 91.44 191 VAL A CA 1
ATOM 1507 C C . VAL A 1 191 ? -23.564 -5.170 14.755 1.00 91.44 191 VAL A C 1
ATOM 1509 O O . VAL A 1 191 ? -24.495 -4.869 14.016 1.00 91.44 191 VAL A O 1
ATOM 1512 N N . ASP A 1 192 ? -23.169 -4.408 15.775 1.00 92.69 192 ASP A N 1
ATOM 1513 C CA . ASP A 1 192 ? -23.823 -3.166 16.190 1.00 92.69 192 ASP A CA 1
ATOM 1514 C C . ASP A 1 192 ? -22.823 -2.010 16.081 1.00 92.69 192 ASP A C 1
ATOM 1516 O O . ASP A 1 192 ? -21.991 -1.784 16.963 1.00 92.69 192 ASP A O 1
ATOM 1520 N N . LEU A 1 193 ? -22.827 -1.351 14.922 1.00 95.88 193 LEU A N 1
ATOM 1521 C CA . LEU A 1 193 ? -21.925 -0.249 14.599 1.00 95.88 193 LEU A CA 1
ATOM 1522 C C . LEU A 1 193 ? -22.729 1.047 14.450 1.00 95.88 193 LEU A C 1
ATOM 1524 O O . LEU A 1 193 ? -23.834 1.013 13.910 1.00 95.88 193 LEU A O 1
ATOM 1528 N N . PRO A 1 194 ? -22.179 2.197 14.876 1.00 96.50 194 PRO A N 1
ATOM 1529 C CA . PRO A 1 194 ? -22.825 3.483 14.650 1.00 96.50 194 PRO A CA 1
ATOM 1530 C C . PRO A 1 194 ? -22.885 3.802 13.151 1.00 96.50 194 PRO A C 1
ATOM 1532 O O . PRO A 1 194 ? -21.993 3.414 12.401 1.00 96.50 194 PRO A O 1
ATOM 1535 N N . ASP A 1 195 ? -23.858 4.615 12.733 1.00 96.00 195 ASP A N 1
ATOM 1536 C CA . ASP A 1 195 ? -24.057 5.012 11.324 1.00 96.00 195 ASP A CA 1
ATOM 1537 C C . ASP A 1 195 ? -22.821 5.661 10.669 1.00 96.00 195 ASP A C 1
ATOM 1539 O O . ASP A 1 195 ? -22.676 5.682 9.445 1.00 96.00 195 ASP A O 1
ATOM 1543 N N . SER A 1 196 ? -21.916 6.214 11.480 1.00 95.19 196 SER A N 1
ATOM 1544 C CA . SER A 1 196 ? -20.658 6.815 11.032 1.00 95.19 196 SER A CA 1
ATOM 1545 C C . SER A 1 196 ? -19.586 5.793 10.633 1.00 95.19 196 SER A C 1
ATOM 1547 O O . SER A 1 196 ? -18.604 6.172 9.990 1.00 95.19 196 SER A O 1
ATOM 1549 N N . VAL A 1 197 ? -19.763 4.515 10.981 1.00 97.81 197 VAL A N 1
ATOM 1550 C CA . VAL A 1 197 ? -18.827 3.422 10.708 1.00 97.81 197 VAL A CA 1
ATOM 1551 C C . VAL A 1 197 ? -19.521 2.366 9.857 1.00 97.81 197 VAL A C 1
ATOM 1553 O O . VAL A 1 197 ? -20.588 1.865 10.191 1.00 97.81 197 VAL A O 1
ATOM 1556 N N . ARG A 1 198 ? -18.888 1.977 8.751 1.00 96.94 198 ARG A N 1
ATOM 1557 C CA . ARG A 1 198 ? -19.414 0.942 7.852 1.00 96.94 198 ARG A CA 1
ATOM 1558 C C . ARG A 1 198 ? -18.418 -0.180 7.630 1.00 96.94 198 ARG A C 1
ATOM 1560 O O . ARG A 1 198 ? -17.212 0.041 7.666 1.00 96.94 198 ARG A O 1
ATOM 1567 N N . ILE A 1 199 ? -18.928 -1.362 7.307 1.00 97.31 199 ILE A N 1
ATOM 1568 C CA . ILE A 1 199 ? -18.109 -2.516 6.935 1.00 97.31 199 ILE A CA 1
ATOM 1569 C C . ILE A 1 199 ? -17.990 -2.602 5.408 1.00 97.31 199 ILE A C 1
ATOM 1571 O O . ILE A 1 199 ? -18.994 -2.743 4.710 1.00 97.31 199 ILE A O 1
ATOM 1575 N N . GLU A 1 200 ? -16.763 -2.575 4.888 1.00 97.25 200 GLU A N 1
ATOM 1576 C CA . GLU A 1 200 ? -16.443 -2.962 3.508 1.00 97.25 200 GLU A CA 1
ATOM 1577 C C . GLU A 1 200 ? -15.847 -4.380 3.505 1.00 97.25 200 GLU A C 1
ATOM 1579 O O . GLU A 1 200 ? -14.913 -4.684 4.250 1.00 97.25 200 GLU A O 1
ATOM 1584 N N . ARG A 1 201 ? -16.412 -5.273 2.682 1.00 95.81 201 ARG A N 1
ATOM 1585 C CA . ARG A 1 201 ? -15.975 -6.672 2.570 1.00 95.81 201 ARG A CA 1
ATOM 1586 C C . ARG A 1 201 ? -15.110 -6.850 1.330 1.00 95.81 201 ARG A C 1
ATOM 1588 O O . ARG A 1 201 ? -15.522 -6.475 0.235 1.00 95.81 201 ARG A O 1
ATOM 1595 N N . HIS A 1 202 ? -13.957 -7.481 1.510 1.00 92.12 202 HIS A N 1
ATOM 1596 C CA . HIS A 1 202 ? -13.046 -7.865 0.438 1.00 92.12 202 HIS A CA 1
ATOM 1597 C C . HIS A 1 202 ? -12.711 -9.358 0.545 1.00 92.12 202 HIS A C 1
ATOM 1599 O O . HIS A 1 202 ? -12.995 -10.005 1.559 1.00 92.12 202 HIS A O 1
ATOM 1605 N N . ASP A 1 203 ? -12.085 -9.925 -0.486 1.00 85.94 203 ASP A N 1
ATOM 1606 C CA . ASP A 1 203 ? -11.822 -11.368 -0.560 1.00 85.94 203 ASP A CA 1
ATOM 1607 C C . ASP A 1 203 ? -10.997 -11.875 0.629 1.00 85.94 203 ASP A C 1
ATOM 1609 O O . ASP A 1 203 ? -11.356 -12.871 1.259 1.00 85.94 203 ASP A O 1
ATOM 1613 N N . LYS A 1 204 ? -9.945 -11.141 1.011 1.00 87.88 204 LYS A N 1
ATOM 1614 C CA . LYS A 1 204 ? -9.015 -11.532 2.087 1.00 87.88 204 LYS A CA 1
ATOM 1615 C C . LYS A 1 204 ? -9.088 -10.658 3.341 1.00 87.88 204 LYS A C 1
ATOM 1617 O O . LYS A 1 204 ? -8.465 -10.990 4.347 1.00 87.88 204 LYS A O 1
ATOM 1622 N N . THR A 1 205 ? -9.844 -9.564 3.295 1.00 93.81 205 THR A N 1
ATOM 1623 C CA . THR A 1 205 ? -9.890 -8.571 4.374 1.00 93.81 205 THR A CA 1
ATOM 1624 C C . THR A 1 205 ? -11.312 -8.082 4.634 1.00 93.81 205 THR A C 1
ATOM 1626 O O . THR A 1 205 ? -12.210 -8.206 3.796 1.00 93.81 205 THR A O 1
ATOM 1629 N N . VAL A 1 206 ? -11.525 -7.514 5.816 1.00 96.94 206 VAL A N 1
ATOM 1630 C CA . VAL A 1 206 ? -12.703 -6.703 6.132 1.00 96.94 206 VAL A CA 1
ATOM 1631 C C . VAL A 1 206 ? -12.237 -5.368 6.687 1.00 96.94 206 VAL A C 1
ATOM 1633 O O . VAL A 1 206 ? -11.296 -5.315 7.481 1.00 96.94 206 VAL A O 1
ATOM 1636 N N . HIS A 1 207 ? -12.847 -4.287 6.212 1.00 97.94 207 HIS A N 1
ATOM 1637 C CA . HIS A 1 207 ? -12.480 -2.931 6.589 1.00 97.94 207 HIS A CA 1
ATOM 1638 C C . HIS A 1 207 ? -13.629 -2.291 7.362 1.00 97.94 207 HIS A C 1
ATOM 1640 O O . HIS A 1 207 ? -14.745 -2.208 6.851 1.00 97.94 207 HIS A O 1
ATOM 1646 N N . LEU A 1 208 ? -13.353 -1.798 8.564 1.00 97.88 208 LEU A N 1
ATOM 1647 C CA . LEU A 1 208 ? -14.254 -0.903 9.285 1.00 97.88 208 LEU A CA 1
ATOM 1648 C C . LEU A 1 208 ? -13.865 0.518 8.923 1.00 97.88 208 LEU A C 1
ATOM 1650 O O . LEU A 1 208 ? -12.799 0.980 9.319 1.00 97.88 208 LEU A O 1
ATOM 1654 N N . VAL A 1 209 ? -14.707 1.181 8.144 1.00 98.00 209 VAL A N 1
ATOM 1655 C CA . VAL A 1 209 ? -14.397 2.444 7.485 1.00 98.00 209 VAL A CA 1
ATOM 1656 C C . VAL A 1 209 ? -15.194 3.570 8.122 1.00 98.00 209 VAL A C 1
ATOM 1658 O O . VAL A 1 209 ? -16.418 3.492 8.214 1.00 98.00 209 VAL A O 1
ATOM 1661 N N . THR A 1 210 ? -14.500 4.643 8.480 1.00 98.00 210 THR A N 1
ATOM 1662 C CA . THR A 1 210 ? -15.085 5.920 8.894 1.00 98.00 210 THR A CA 1
ATOM 1663 C C . THR A 1 210 ? -14.590 7.045 7.986 1.00 98.00 210 THR A C 1
ATOM 1665 O O . THR A 1 210 ? -13.503 6.963 7.402 1.00 98.00 210 THR A O 1
ATOM 1668 N N . ARG A 1 211 ? -15.403 8.090 7.822 1.00 97.62 211 ARG A N 1
ATOM 1669 C CA . ARG A 1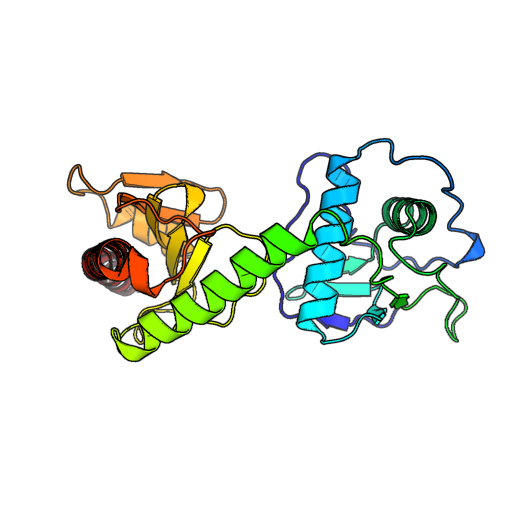 211 ? -15.061 9.262 7.004 1.00 97.62 211 ARG A CA 1
ATOM 1670 C C . ARG A 1 211 ? -14.206 10.247 7.791 1.00 97.62 211 ARG A C 1
ATOM 1672 O O . ARG A 1 211 ? -14.367 10.400 8.997 1.00 97.62 211 ARG A O 1
ATOM 1679 N N . THR A 1 212 ? -13.342 10.953 7.080 1.00 96.88 212 THR A N 1
ATOM 1680 C CA . THR A 1 212 ? -12.478 12.003 7.620 1.00 96.88 212 THR A CA 1
ATOM 1681 C C . THR A 1 212 ? -12.548 13.245 6.742 1.00 96.88 212 THR A C 1
ATOM 1683 O O . THR A 1 212 ? -13.196 13.257 5.691 1.00 96.88 212 THR A O 1
ATOM 1686 N N . LEU A 1 213 ? -11.888 14.314 7.182 1.00 96.06 213 LEU A N 1
ATOM 1687 C CA . LEU A 1 213 ? -11.680 15.485 6.342 1.00 96.06 213 LEU A CA 1
ATOM 1688 C C . LEU A 1 213 ? -10.753 15.133 5.163 1.00 96.06 213 LEU A C 1
ATOM 1690 O O . LEU A 1 213 ? -9.892 14.257 5.306 1.00 96.06 213 LEU A O 1
ATOM 1694 N N . PRO A 1 214 ? -10.941 15.773 3.996 1.00 95.94 214 PRO A N 1
ATOM 1695 C CA . PRO A 1 214 ? -10.072 15.566 2.848 1.00 95.94 214 PRO A CA 1
ATOM 1696 C C . PRO A 1 214 ? -8.660 16.079 3.117 1.00 95.94 214 PRO A C 1
ATOM 1698 O O . PRO A 1 214 ? -8.463 17.057 3.835 1.00 95.94 214 PRO A O 1
ATOM 1701 N N . VAL A 1 215 ? -7.694 15.416 2.487 1.00 94.88 215 VAL A N 1
ATOM 1702 C CA . VAL A 1 215 ? -6.280 15.784 2.505 1.00 94.88 215 VAL A CA 1
ATOM 1703 C C . VAL A 1 215 ? -5.816 15.963 1.066 1.00 94.88 215 VAL A C 1
ATOM 1705 O O . VAL A 1 215 ? -5.953 15.058 0.241 1.00 94.88 215 VAL A O 1
ATOM 1708 N N . ASP A 1 216 ? -5.258 17.127 0.775 1.00 92.94 216 ASP A N 1
ATOM 1709 C CA . ASP A 1 216 ? -4.602 17.443 -0.481 1.00 92.94 216 ASP A CA 1
ATOM 1710 C C . ASP A 1 216 ? -3.122 17.050 -0.416 1.00 92.94 216 ASP A C 1
ATOM 1712 O O . ASP A 1 216 ? -2.303 17.697 0.232 1.00 92.94 216 ASP A O 1
ATOM 1716 N N . ILE A 1 217 ? -2.771 15.982 -1.128 1.00 91.81 217 ILE A N 1
ATOM 1717 C CA . ILE A 1 217 ? -1.398 15.469 -1.199 1.00 91.81 217 ILE A CA 1
ATOM 1718 C C . ILE A 1 217 ? -0.423 16.423 -1.910 1.00 91.81 217 ILE A C 1
ATOM 1720 O O . ILE A 1 217 ? 0.785 16.221 -1.810 1.00 91.81 217 ILE A O 1
ATOM 1724 N N . ALA A 1 218 ? -0.923 17.426 -2.643 1.00 90.19 218 ALA A N 1
ATOM 1725 C CA . ALA A 1 218 ? -0.093 18.448 -3.281 1.00 90.19 218 ALA A CA 1
ATOM 1726 C C . ALA A 1 218 ? 0.234 19.616 -2.334 1.00 90.19 218 ALA A C 1
ATOM 1728 O O . ALA A 1 218 ? 1.157 20.389 -2.598 1.00 90.19 218 ALA A O 1
ATOM 1729 N N . SER A 1 219 ? -0.494 19.736 -1.221 1.00 91.94 219 SER A N 1
ATOM 1730 C CA . SER A 1 219 ? -0.302 20.784 -0.223 1.00 91.94 219 SER A CA 1
ATOM 1731 C C . SER A 1 219 ? 0.605 20.313 0.930 1.00 91.94 219 SER A C 1
ATOM 1733 O O . SER A 1 219 ? 0.600 19.130 1.275 1.00 91.94 219 SER A O 1
ATOM 1735 N N . PRO A 1 220 ? 1.376 21.213 1.575 1.00 95.38 220 PRO A N 1
ATOM 1736 C CA . PRO A 1 220 ? 2.185 20.870 2.746 1.00 95.38 220 PRO A CA 1
ATOM 1737 C C . PRO A 1 220 ? 1.360 20.288 3.904 1.00 95.38 220 PRO A C 1
ATOM 1739 O O . PRO A 1 220 ? 0.169 20.562 4.053 1.00 95.38 220 PRO A O 1
ATOM 1742 N N . VAL A 1 221 ? 2.003 19.497 4.763 1.00 96.44 221 VAL A N 1
ATOM 1743 C CA . VAL A 1 221 ? 1.361 18.892 5.946 1.00 96.44 221 VAL A CA 1
ATOM 1744 C C . VAL A 1 221 ? 1.010 19.951 6.990 1.00 96.44 221 VAL A C 1
ATOM 1746 O O . VAL A 1 221 ? -0.018 19.864 7.660 1.00 96.44 221 VAL A O 1
ATOM 1749 N N . GLU A 1 222 ? 1.828 20.994 7.102 1.00 93.94 222 GLU A N 1
ATOM 1750 C CA . GLU A 1 222 ? 1.665 22.079 8.065 1.00 93.94 222 GLU A CA 1
ATOM 1751 C C . GLU A 1 222 ? 0.376 22.870 7.850 1.00 93.94 222 GLU A C 1
ATOM 1753 O O . GLU A 1 222 ? -0.194 23.366 8.820 1.00 93.94 222 GLU A O 1
ATOM 1758 N N . THR A 1 223 ? -0.100 22.966 6.607 1.00 96.19 223 THR A N 1
ATOM 1759 C CA . THR A 1 223 ? -1.339 23.679 6.269 1.00 96.19 223 THR A CA 1
ATOM 1760 C C . THR A 1 223 ? -2.588 22.815 6.446 1.00 96.19 223 THR A C 1
ATOM 1762 O O . THR A 1 223 ? -3.697 23.317 6.291 1.00 96.19 223 THR A O 1
ATOM 1765 N N . GLN A 1 224 ? -2.427 21.529 6.775 1.00 97.25 224 GLN A N 1
ATOM 1766 C CA . GLN A 1 224 ? -3.506 20.535 6.805 1.00 97.25 224 GLN A CA 1
ATOM 1767 C C . GLN A 1 224 ? -3.595 19.778 8.134 1.00 97.25 224 GLN A C 1
ATOM 1769 O O . GLN A 1 224 ? -4.207 18.710 8.204 1.00 97.25 224 GLN A O 1
ATOM 1774 N N . ARG A 1 225 ? -2.995 20.322 9.199 1.00 97.19 225 ARG A N 1
ATOM 1775 C CA . ARG A 1 225 ? -2.943 19.686 10.524 1.00 97.19 225 ARG A CA 1
ATOM 1776 C C . ARG A 1 225 ? -4.322 19.288 11.034 1.00 97.19 225 ARG A C 1
ATOM 1778 O O . ARG A 1 225 ? -4.490 18.136 11.400 1.00 97.19 225 ARG A O 1
ATOM 1785 N N . ASP A 1 226 ? -5.321 20.160 10.916 1.00 97.38 226 ASP A N 1
ATOM 1786 C CA . ASP A 1 226 ? -6.691 19.869 11.362 1.00 97.38 226 ASP A CA 1
ATOM 1787 C C . ASP A 1 226 ? -7.301 18.647 10.653 1.00 97.38 226 ASP A C 1
ATOM 1789 O O . ASP A 1 226 ? -7.966 17.820 11.278 1.00 97.38 226 ASP A O 1
ATOM 1793 N N . ALA A 1 227 ? -7.054 18.492 9.347 1.00 97.56 227 ALA A N 1
ATOM 1794 C CA . ALA A 1 227 ? -7.540 17.343 8.586 1.00 97.56 227 ALA A CA 1
ATOM 1795 C C . ALA A 1 227 ? -6.821 16.048 8.990 1.00 97.56 227 ALA A C 1
ATOM 1797 O O . ALA A 1 227 ? -7.449 14.995 9.135 1.00 97.56 227 ALA A O 1
ATOM 1798 N N . ILE A 1 228 ? -5.509 16.134 9.213 1.00 97.94 228 ILE A N 1
ATOM 1799 C CA . ILE A 1 228 ? -4.690 15.011 9.673 1.00 97.94 228 ILE A CA 1
ATOM 1800 C C . ILE A 1 228 ? -5.086 14.611 11.098 1.00 97.94 228 ILE A C 1
ATOM 1802 O O . ILE A 1 228 ? -5.238 13.422 11.372 1.00 97.94 228 ILE A O 1
ATOM 1806 N N . ASP A 1 229 ? -5.324 15.579 11.977 1.00 98.12 229 ASP A N 1
ATOM 1807 C CA . ASP A 1 229 ? -5.760 15.363 13.351 1.00 98.12 229 ASP A CA 1
ATOM 1808 C C . ASP A 1 229 ? -7.148 14.730 13.391 1.00 98.12 229 ASP A C 1
ATOM 1810 O O . ASP A 1 229 ? -7.346 13.738 14.091 1.00 98.12 229 ASP A O 1
ATOM 1814 N N . ALA A 1 230 ? -8.089 15.206 12.570 1.00 97.56 230 ALA A N 1
ATOM 1815 C CA . ALA A 1 230 ? -9.396 14.571 12.418 1.00 97.56 230 ALA A CA 1
ATOM 1816 C C . ALA A 1 230 ? -9.268 13.103 11.974 1.00 97.56 230 ALA A C 1
ATOM 1818 O O . ALA A 1 230 ? -9.974 12.235 12.491 1.00 97.56 230 ALA A O 1
ATOM 1819 N N . ALA A 1 231 ? -8.334 12.799 11.067 1.00 97.88 231 ALA A N 1
ATOM 1820 C CA . ALA A 1 231 ? -8.058 11.425 10.667 1.00 97.88 231 ALA A CA 1
ATOM 1821 C C . ALA A 1 231 ? -7.431 10.589 11.795 1.00 97.88 231 ALA A C 1
ATOM 1823 O O . ALA A 1 231 ? -7.800 9.430 11.976 1.00 97.88 231 ALA A O 1
ATOM 1824 N N . MET A 1 232 ? -6.530 11.154 12.599 1.00 97.81 232 MET A N 1
ATOM 1825 C CA . MET A 1 232 ? -5.962 10.449 13.752 1.00 97.81 232 MET A CA 1
ATOM 1826 C C . MET A 1 232 ? -6.994 10.221 14.857 1.00 97.81 232 MET A C 1
ATOM 1828 O O . MET A 1 232 ? -7.018 9.141 15.441 1.00 97.81 232 MET A O 1
ATOM 1832 N N . GLN A 1 233 ? -7.907 11.162 15.099 1.00 97.25 233 GLN A N 1
ATOM 1833 C CA . GLN A 1 233 ? -9.026 10.955 16.022 1.00 97.25 233 GLN A CA 1
ATOM 1834 C C . GLN A 1 233 ? -9.987 9.876 15.517 1.00 97.25 233 GLN A C 1
ATOM 1836 O O . GLN A 1 233 ? -10.419 9.022 16.290 1.00 97.25 233 GLN A O 1
ATOM 1841 N N . ALA A 1 234 ? -10.262 9.852 14.212 1.00 97.69 234 ALA A N 1
ATOM 1842 C CA . ALA A 1 234 ? -11.023 8.777 13.588 1.00 97.69 234 ALA A CA 1
ATOM 1843 C C . ALA A 1 234 ? -10.308 7.419 13.705 1.00 97.69 234 ALA A C 1
ATOM 1845 O O . ALA A 1 234 ? -10.941 6.396 13.933 1.00 97.69 234 ALA A O 1
ATOM 1846 N N . ALA A 1 235 ? -8.977 7.391 13.616 1.00 97.06 235 ALA A N 1
ATOM 1847 C CA . ALA A 1 235 ? -8.207 6.180 13.869 1.00 97.06 235 ALA A CA 1
ATOM 1848 C C . ALA A 1 235 ? -8.304 5.726 15.334 1.00 97.06 235 ALA A C 1
ATOM 1850 O O . ALA A 1 235 ? -8.470 4.537 15.600 1.00 97.06 235 ALA A O 1
ATOM 1851 N N . VAL A 1 236 ? -8.247 6.671 16.280 1.00 96.12 236 VAL A N 1
ATOM 1852 C CA . VAL A 1 236 ? -8.423 6.404 17.715 1.00 96.12 236 VAL A CA 1
ATOM 1853 C C . VAL A 1 236 ? -9.815 5.848 18.010 1.00 96.12 236 VAL A C 1
ATOM 1855 O O . VAL A 1 236 ? -9.929 4.900 18.787 1.00 96.12 236 VAL A O 1
ATOM 1858 N N . SER A 1 237 ? -10.864 6.378 17.377 1.00 96.38 237 SER A N 1
ATOM 1859 C CA . SER A 1 237 ? -12.233 5.891 17.584 1.00 96.38 237 SER A CA 1
ATOM 1860 C C . SER A 1 237 ? -12.467 4.481 17.038 1.00 96.38 237 SER A C 1
ATOM 1862 O O . SER A 1 237 ? -13.411 3.822 17.468 1.00 96.38 237 SER A O 1
ATOM 1864 N N . LEU A 1 238 ? -11.596 3.987 16.150 1.00 96.88 238 LEU A N 1
ATOM 1865 C CA . LEU A 1 238 ? -11.649 2.608 15.667 1.00 96.88 238 LEU A CA 1
ATOM 1866 C C . LEU A 1 238 ? -10.929 1.595 16.573 1.00 96.88 238 LEU A C 1
ATOM 1868 O O . LEU A 1 238 ? -11.167 0.394 16.442 1.00 96.88 238 LEU A O 1
ATOM 1872 N N . LEU A 1 239 ? -10.068 2.042 17.497 1.00 95.00 239 LEU A N 1
ATOM 1873 C CA . LEU A 1 239 ? -9.301 1.148 18.379 1.00 95.00 239 LEU A CA 1
ATOM 1874 C C . LEU A 1 239 ? -10.181 0.240 19.259 1.00 95.00 239 LEU A C 1
ATOM 1876 O O . LEU A 1 239 ? -9.860 -0.945 19.361 1.00 95.00 239 LEU A O 1
ATOM 1880 N N . PRO A 1 240 ? -11.304 0.711 19.843 1.00 95.19 240 PRO A N 1
ATOM 1881 C CA . PRO A 1 240 ? -12.191 -0.158 20.615 1.00 95.19 240 PRO A CA 1
ATOM 1882 C C . PRO A 1 240 ? -12.728 -1.352 19.814 1.00 95.19 240 PRO A C 1
ATOM 1884 O O . PRO A 1 240 ? -12.895 -2.434 20.373 1.00 95.19 240 PRO A O 1
ATOM 1887 N N . TYR A 1 241 ? -12.937 -1.206 18.501 1.00 95.81 241 TYR A N 1
ATOM 1888 C CA . TYR A 1 241 ? -13.389 -2.318 17.659 1.00 95.81 241 TYR A CA 1
ATOM 1889 C C . TYR A 1 241 ? -12.290 -3.354 17.431 1.00 95.81 241 TYR A C 1
ATOM 1891 O O . TYR A 1 241 ? -12.579 -4.548 17.410 1.00 95.81 241 TYR A O 1
ATOM 1899 N N . ALA A 1 242 ? -11.029 -2.926 17.308 1.00 94.38 242 ALA A N 1
ATOM 1900 C CA . ALA A 1 242 ? -9.901 -3.856 17.257 1.00 94.38 242 ALA A CA 1
ATOM 1901 C C . ALA A 1 242 ? -9.823 -4.690 18.547 1.00 94.38 242 ALA A C 1
ATOM 1903 O O . ALA A 1 242 ? -9.637 -5.907 18.48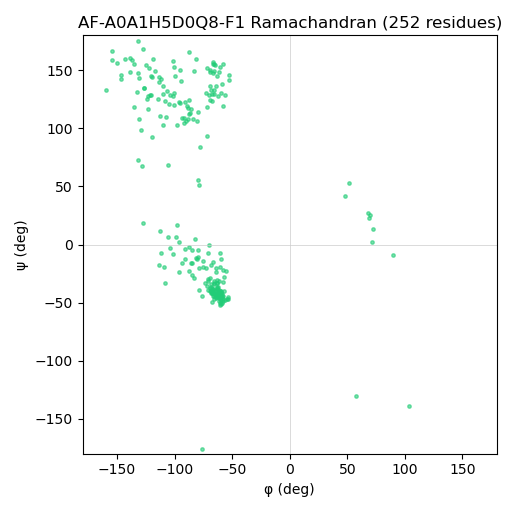9 1.00 94.38 242 ALA A O 1
ATOM 1904 N N . GLU A 1 243 ? -10.056 -4.060 19.702 1.00 94.06 243 GLU A N 1
ATOM 1905 C CA . GLU A 1 243 ? -10.087 -4.748 20.995 1.00 94.06 243 GLU A CA 1
ATOM 1906 C C . GLU A 1 243 ? -11.261 -5.726 21.120 1.00 94.06 243 GLU A C 1
ATOM 1908 O O . GLU A 1 243 ? -11.098 -6.850 21.604 1.00 94.06 243 GLU A O 1
ATOM 1913 N N . GLN A 1 244 ? -12.439 -5.333 20.636 1.00 94.81 244 GLN A N 1
ATOM 1914 C CA . GLN A 1 244 ? -13.616 -6.198 20.586 1.00 94.81 244 GLN A CA 1
ATOM 1915 C C . GLN A 1 244 ? -13.355 -7.444 19.729 1.00 94.81 244 GLN A C 1
ATOM 1917 O O . GLN A 1 244 ? -13.646 -8.561 20.158 1.00 94.81 244 GLN A O 1
ATOM 1922 N N . VAL A 1 245 ? -12.733 -7.274 18.557 1.00 95.12 245 VAL A N 1
ATOM 1923 C CA . VAL A 1 245 ? -12.335 -8.391 17.684 1.00 95.12 245 VAL A CA 1
ATOM 1924 C C . VAL A 1 245 ? -11.309 -9.285 18.387 1.00 95.12 245 VAL A C 1
ATOM 1926 O O . VAL A 1 245 ? -11.427 -10.511 18.359 1.00 95.12 245 VAL A O 1
ATOM 1929 N N . ARG A 1 246 ? -10.314 -8.694 19.060 1.00 93.12 246 ARG A N 1
ATOM 1930 C CA . ARG A 1 246 ? -9.293 -9.437 19.811 1.00 93.12 246 ARG A CA 1
ATOM 1931 C C . ARG A 1 246 ? -9.912 -10.288 20.922 1.00 93.12 246 ARG A C 1
ATOM 1933 O O . ARG A 1 246 ? -9.603 -11.472 21.033 1.00 93.12 246 ARG A O 1
ATOM 1940 N N . THR A 1 247 ? -10.818 -9.701 21.700 1.00 94.06 247 THR A N 1
ATOM 1941 C CA . THR A 1 247 ? -11.511 -10.369 22.810 1.00 94.06 247 THR A CA 1
ATOM 1942 C C . THR A 1 247 ? -12.391 -11.513 22.309 1.00 94.06 247 THR A C 1
ATOM 1944 O O . THR A 1 247 ? -12.335 -12.612 22.860 1.00 94.06 247 THR A O 1
ATOM 1947 N N . ALA A 1 248 ? -13.136 -11.298 21.221 1.00 94.25 248 ALA A N 1
ATOM 1948 C CA . ALA A 1 248 ? -13.966 -12.333 20.608 1.00 94.25 248 ALA A CA 1
ATOM 1949 C C . ALA A 1 248 ? -13.133 -13.533 20.120 1.00 94.25 248 ALA A C 1
ATOM 1951 O O . ALA A 1 248 ? -13.526 -14.679 20.325 1.00 94.25 248 ALA A O 1
ATOM 1952 N N . SER A 1 249 ? -11.943 -13.299 19.551 1.00 92.69 249 SER A N 1
ATOM 1953 C CA . SER A 1 249 ? -11.047 -14.391 19.135 1.00 92.69 249 SER A CA 1
ATOM 1954 C C . SER A 1 249 ? -10.560 -15.241 20.310 1.00 92.69 249 SER A C 1
ATOM 1956 O O . SER A 1 249 ? -10.408 -16.455 20.158 1.00 92.69 249 SER A O 1
ATOM 1958 N N . ASN A 1 250 ? -10.305 -14.626 21.469 1.00 89.25 250 ASN A N 1
ATOM 1959 C CA . ASN A 1 250 ? -9.862 -15.346 22.665 1.00 89.25 250 ASN A CA 1
ATOM 1960 C C . ASN A 1 250 ? -10.978 -16.229 23.243 1.00 89.25 250 ASN A C 1
ATOM 1962 O O . ASN A 1 250 ? -10.691 -17.268 23.822 1.00 89.25 250 ASN A O 1
ATOM 1966 N N . GLN A 1 251 ? -12.244 -15.849 23.054 1.00 88.00 251 GLN A N 1
ATOM 1967 C CA . GLN A 1 251 ? -13.404 -16.639 23.485 1.00 88.00 251 GLN A CA 1
ATOM 1968 C C . GLN A 1 251 ? -13.725 -17.809 22.541 1.00 88.00 251 GLN A C 1
ATOM 1970 O O . GLN A 1 251 ? -14.408 -18.747 22.938 1.00 88.00 251 GLN A O 1
ATOM 1975 N N . GLN A 1 252 ? -13.242 -17.759 21.296 1.00 79.50 252 GLN A N 1
ATOM 1976 C CA . GLN A 1 252 ? -13.449 -18.800 20.282 1.00 79.50 252 GLN A CA 1
ATOM 1977 C C . GLN A 1 252 ? -12.346 -19.872 20.261 1.00 79.50 252 GLN A C 1
ATOM 1979 O O . GLN A 1 252 ? -12.451 -20.826 19.494 1.00 79.50 252 GLN A O 1
ATOM 1984 N N . SER A 1 253 ? -11.296 -19.721 21.073 1.00 64.94 253 SER A N 1
ATOM 1985 C CA . SER A 1 253 ? -10.204 -20.696 21.187 1.00 64.94 253 SER A CA 1
ATOM 1986 C C . SER A 1 253 ? -10.447 -21.586 22.419 1.00 64.94 253 SER A C 1
ATOM 1988 O O . SER A 1 253 ? -10.260 -21.089 23.529 1.00 64.94 253 SER A O 1
ATOM 1990 N N . PRO A 1 254 ? -10.926 -22.837 22.258 1.00 49.19 254 PRO A N 1
ATOM 1991 C CA . PRO A 1 254 ? -11.067 -23.793 23.360 1.00 49.19 254 PRO A CA 1
ATOM 1992 C C . PRO A 1 254 ? -9.718 -24.274 23.909 1.00 49.19 254 PRO A C 1
ATOM 1994 O O . PRO A 1 254 ? -8.729 -24.301 23.138 1.00 49.19 254 PRO A O 1
#

Radius of gyration: 21.17 Å; Cα contacts (8 Å, |Δi|>4): 404; chains: 1; bounding box: 51×49×54 Å

Solvent-accessible surface area (backbone atoms only — not comparable to full-atom values): 14318 Å² total; per-residue (Å²): 130,76,78,68,43,78,40,100,46,83,78,80,74,72,86,79,75,87,54,51,56,36,82,53,77,78,80,52,42,38,87,70,55,74,45,76,54,81,60,95,49,58,68,60,47,51,52,40,54,52,51,51,52,53,50,19,61,74,73,73,35,55,66,34,64,36,33,30,20,35,80,82,47,58,31,20,60,29,63,69,54,49,16,32,32,36,62,69,54,41,26,53,80,54,52,54,40,101,84,64,23,48,48,47,40,37,56,38,86,76,76,39,88,84,54,45,65,63,50,47,37,43,34,49,37,43,53,48,44,44,52,51,44,53,74,75,37,80,58,44,48,62,66,93,62,77,67,88,62,61,53,49,57,33,28,52,80,83,58,57,89,57,48,37,36,35,41,30,43,81,73,18,29,28,26,45,38,23,29,63,79,43,25,62,39,36,66,68,62,65,76,87,67,59,93,71,45,43,81,48,83,53,97,65,35,30,28,47,35,30,74,38,51,69,56,63,56,89,49,65,59,85,84,38,49,70,31,52,49,46,35,51,50,52,47,56,68,46,47,64,57,56,50,48,29,53,54,50,49,60,75,71,57,130

Foldseek 3Di:
DADAAEDQAADDFPPPPDTQWAQDPDFAALVVLPDLDADPDVSRLVSNLLVLVVQCVRVVHQKAFQWYQHVNRTTGGDSPSVSNCCNVQQWPRFHADPVRGGTIIGGDPPPCPVVCPLLVLLLVQLVQLQVVCVVPPVQKDWDRDSHPAQKTKIAGPPFDPQWIWIQRLVQQKIKTKHFDPLAVLLVVQVPDDPPQWDWDDDPGIIITMGGFDHDDSNDHCVVCVVRSVRNVVNVVVCVVSSVSSVVSVVVVPD